Protein AF-A0A355E0V0-F1 (afdb_monomer_lite)

Secondary structure (DSSP, 8-state):
---PPPPPPPPPPEEEE-TTSSEEEEEETTTTEEEEEESS--TT---EEEESSEEEEEEEE-TT--EEEEEEEETTS-EEEEETTSPBPPEEEE-TTSSEEEEEETTTTEEEEEE-SSS-SS--EEEESSEEEEEEEE-TTS-EEEEEEETTSEEEEE-TTS-EEEEEE--------SS------------SS--------------

Radius of gyration: 21.82 Å; chains: 1; bounding box: 48×51×78 Å

Structure (mmCIF, N/CA/C/O backbone):
data_AF-A0A355E0V0-F1
#
_entry.id   AF-A0A355E0V0-F1
#
loop_
_atom_site.group_PDB
_atom_site.id
_atom_site.type_symbol
_atom_site.label_atom_id
_atom_site.label_alt_id
_atom_site.label_comp_id
_atom_site.label_asym_id
_atom_site.label_entity_id
_atom_site.label_seq_id
_atom_site.pdbx_PDB_ins_code
_atom_site.Cartn_x
_atom_site.Cartn_y
_atom_site.Cartn_z
_atom_site.occupancy
_atom_site.B_iso_or_equiv
_atom_site.auth_seq_id
_atom_site.auth_comp_id
_atom_site.auth_asym_id
_atom_site.auth_atom_id
_atom_site.pdbx_PDB_model_num
ATOM 1 N N . MET A 1 1 ? -3.495 2.715 -57.058 1.00 50.81 1 MET A N 1
ATOM 2 C CA . MET A 1 1 ? -2.434 3.132 -56.120 1.00 50.81 1 MET A CA 1
ATOM 3 C C . MET A 1 1 ? -2.872 2.654 -54.746 1.00 50.81 1 MET A C 1
ATOM 5 O O . MET A 1 1 ? -3.933 3.072 -54.306 1.00 50.81 1 MET A O 1
ATOM 9 N N . ILE A 1 2 ? -2.177 1.683 -54.153 1.00 47.38 2 ILE A N 1
ATOM 10 C CA . ILE A 1 2 ? -2.512 1.163 -52.819 1.00 47.38 2 ILE A CA 1
ATOM 11 C C . ILE A 1 2 ? -1.728 2.013 -51.821 1.00 47.38 2 ILE A C 1
ATOM 13 O O . ILE A 1 2 ? -0.502 2.054 -51.892 1.00 47.38 2 ILE A O 1
ATOM 17 N N . VAL A 1 3 ? -2.430 2.732 -50.947 1.00 47.44 3 VAL A N 1
ATOM 18 C CA . VAL A 1 3 ? -1.810 3.473 -49.845 1.00 47.44 3 VAL A CA 1
ATOM 19 C C . VAL A 1 3 ? -1.615 2.479 -48.707 1.00 47.44 3 VAL A C 1
ATOM 21 O O . VAL A 1 3 ? -2.589 1.986 -48.146 1.00 47.44 3 VAL A O 1
ATOM 24 N N . ILE A 1 4 ? -0.363 2.136 -48.409 1.00 43.06 4 ILE A N 1
ATOM 25 C CA . ILE A 1 4 ? -0.023 1.357 -47.217 1.00 43.06 4 ILE A CA 1
ATOM 26 C C . ILE A 1 4 ? -0.069 2.345 -46.042 1.00 43.06 4 ILE A C 1
ATOM 28 O O . ILE A 1 4 ? 0.672 3.332 -46.084 1.00 43.06 4 ILE A O 1
ATOM 32 N N . PRO A 1 5 ? -0.937 2.153 -45.032 1.00 51.03 5 PRO A N 1
ATOM 33 C CA . PRO A 1 5 ? -0.938 3.021 -43.863 1.00 51.03 5 PRO A CA 1
ATOM 34 C C . PRO A 1 5 ? 0.414 2.915 -43.152 1.00 51.03 5 PRO A C 1
ATOM 36 O O . PRO A 1 5 ? 0.981 1.826 -43.035 1.00 51.03 5 PRO A O 1
ATOM 39 N N . ALA A 1 6 ? 0.942 4.054 -42.705 1.00 50.78 6 ALA A N 1
ATOM 40 C CA . ALA A 1 6 ? 2.162 4.079 -41.910 1.00 50.78 6 ALA A CA 1
ATOM 41 C C . ALA A 1 6 ? 1.969 3.213 -40.648 1.00 50.78 6 ALA A C 1
ATOM 43 O O . ALA A 1 6 ? 0.880 3.240 -40.066 1.00 50.78 6 ALA A O 1
ATOM 44 N N . PRO A 1 7 ? 2.985 2.440 -40.223 1.00 45.69 7 PRO A N 1
ATOM 45 C CA . PRO A 1 7 ? 2.911 1.703 -38.969 1.00 45.69 7 PRO A CA 1
ATOM 46 C C . PRO A 1 7 ? 2.600 2.679 -37.829 1.00 45.69 7 PRO A C 1
ATOM 48 O O . PRO A 1 7 ? 3.261 3.709 -37.690 1.00 45.69 7 PRO A O 1
ATOM 51 N N . VAL A 1 8 ? 1.570 2.365 -37.040 1.00 56.84 8 VAL A N 1
ATOM 52 C CA . VAL A 1 8 ? 1.231 3.121 -35.830 1.00 56.84 8 VAL A CA 1
ATOM 53 C C . VAL A 1 8 ? 2.450 3.057 -34.904 1.00 56.84 8 VAL A C 1
ATOM 55 O O . VAL A 1 8 ? 2.923 1.948 -34.642 1.00 56.84 8 VAL A O 1
ATOM 58 N N . PRO A 1 9 ? 3.006 4.191 -34.441 1.00 52.84 9 PRO A N 1
ATOM 59 C CA . PRO A 1 9 ? 4.113 4.160 -33.499 1.00 52.84 9 PRO A CA 1
ATOM 60 C C . PRO A 1 9 ? 3.659 3.424 -32.239 1.00 52.84 9 PRO A C 1
ATOM 62 O O . PRO A 1 9 ? 2.720 3.840 -31.564 1.00 52.84 9 PRO A O 1
ATOM 65 N N . THR A 1 10 ? 4.307 2.301 -31.944 1.00 57.31 10 THR A N 1
ATOM 66 C CA . THR A 1 10 ? 4.112 1.572 -30.692 1.00 57.31 10 THR A CA 1
ATOM 67 C C . THR A 1 10 ? 4.433 2.520 -29.531 1.00 57.31 10 THR A C 1
ATOM 69 O O . THR A 1 10 ? 5.455 3.213 -29.622 1.00 57.31 10 THR A O 1
ATOM 72 N N . PRO A 1 11 ? 3.627 2.573 -28.451 1.00 61.44 11 PRO A N 1
ATOM 73 C CA . PRO A 1 11 ? 3.970 3.361 -27.271 1.00 61.44 11 PRO A CA 1
ATOM 74 C C . PRO A 1 11 ? 5.394 3.012 -26.825 1.00 61.44 11 PRO A C 1
ATOM 76 O O . PRO A 1 11 ? 5.709 1.840 -26.599 1.00 61.44 11 PRO A O 1
ATOM 79 N N . GLN A 1 12 ? 6.288 4.006 -26.789 1.00 73.06 12 GLN A N 1
ATOM 80 C CA . GLN A 1 12 ? 7.669 3.783 -26.370 1.00 73.06 12 GLN A CA 1
ATOM 81 C C . GLN A 1 12 ? 7.674 3.384 -24.897 1.00 73.06 12 GLN A C 1
ATOM 83 O O . GLN A 1 12 ? 7.092 4.070 -24.059 1.00 73.06 12 GLN A O 1
ATOM 88 N N . ALA A 1 13 ? 8.343 2.277 -24.584 1.00 85.56 13 ALA A N 1
ATOM 89 C CA . ALA A 1 13 ? 8.498 1.858 -23.204 1.00 85.56 13 ALA A CA 1
ATOM 90 C C . ALA A 1 13 ? 9.343 2.884 -22.430 1.00 85.56 13 ALA A C 1
ATOM 92 O O . ALA A 1 13 ? 10.432 3.259 -22.875 1.00 85.56 13 ALA A O 1
ATOM 93 N N . LYS A 1 14 ? 8.862 3.308 -21.259 1.00 94.00 14 LYS A N 1
ATOM 94 C CA . LYS A 1 14 ? 9.622 4.137 -20.319 1.00 94.00 14 LYS A CA 1
ATOM 95 C C . LYS A 1 14 ? 10.411 3.219 -19.386 1.00 94.00 14 LYS A C 1
ATOM 97 O O . LYS A 1 14 ? 9.906 2.193 -18.932 1.00 94.00 14 LYS A O 1
ATOM 102 N N . VAL A 1 15 ? 11.656 3.584 -19.091 1.00 95.50 15 VAL A N 1
ATOM 103 C CA . VAL A 1 15 ? 12.522 2.826 -18.178 1.00 95.50 15 VAL A CA 1
ATOM 104 C C . VAL A 1 15 ? 12.985 3.737 -17.056 1.00 95.50 15 VAL A C 1
ATOM 106 O O . VAL A 1 15 ? 13.608 4.765 -17.308 1.00 95.50 15 VAL A O 1
ATOM 109 N N . PHE A 1 16 ? 12.739 3.312 -15.822 1.00 96.62 16 PHE A N 1
ATOM 110 C CA . PHE A 1 16 ? 13.175 3.991 -14.609 1.00 96.62 16 PHE A CA 1
ATOM 111 C C . PHE A 1 16 ? 14.203 3.114 -13.899 1.00 96.62 16 PHE A C 1
ATOM 113 O O . PHE A 1 16 ? 13.997 1.910 -13.743 1.00 96.62 16 PHE A O 1
ATOM 120 N N . LEU A 1 17 ? 15.333 3.690 -13.495 1.00 96.31 17 LEU A N 1
ATOM 121 C CA . LEU A 1 17 ? 16.429 2.963 -12.851 1.00 96.31 17 LEU A CA 1
ATOM 122 C C . LEU A 1 17 ? 16.519 3.375 -11.386 1.00 96.31 17 LEU A C 1
ATOM 124 O O . LEU A 1 17 ? 16.507 4.572 -11.101 1.00 96.31 17 LEU A O 1
ATOM 128 N N . SER A 1 18 ? 16.648 2.403 -10.476 1.00 96.69 18 SER A N 1
ATOM 129 C CA . SER A 1 18 ? 16.903 2.738 -9.076 1.00 96.69 18 SER A CA 1
ATOM 130 C C . SER A 1 18 ? 18.268 3.426 -8.939 1.00 96.69 18 SER A C 1
ATOM 132 O O . SER A 1 18 ? 19.198 3.076 -9.680 1.00 96.69 18 SER A O 1
ATOM 134 N N . PRO A 1 19 ? 18.431 4.376 -7.999 1.00 93.56 19 PRO A N 1
ATOM 135 C CA . PRO A 1 19 ? 19.694 5.093 -7.816 1.00 93.56 19 PRO A CA 1
ATOM 136 C C . PRO A 1 19 ? 20.883 4.177 -7.503 1.00 93.56 19 PRO A C 1
ATOM 138 O O . PRO A 1 19 ? 21.987 4.402 -7.993 1.00 93.56 19 PRO A O 1
ATOM 141 N N . ASP A 1 20 ? 20.649 3.102 -6.747 1.00 93.81 20 ASP A N 1
ATOM 142 C CA . ASP A 1 20 ? 21.659 2.086 -6.427 1.00 93.81 20 ASP A CA 1
ATOM 143 C C . ASP A 1 20 ? 21.930 1.091 -7.572 1.00 93.81 20 ASP A C 1
ATOM 145 O O . ASP A 1 20 ? 22.771 0.200 -7.446 1.00 93.81 20 ASP A O 1
ATOM 149 N N . GLY A 1 21 ? 21.206 1.207 -8.689 1.00 94.06 21 GLY A N 1
ATOM 150 C CA . GLY A 1 21 ? 21.326 0.341 -9.856 1.00 94.06 21 GLY A CA 1
ATOM 151 C C . GLY A 1 21 ? 20.830 -1.094 -9.659 1.00 94.06 21 GLY A C 1
ATOM 152 O O . GLY A 1 21 ? 20.956 -1.883 -10.596 1.00 94.06 21 GLY A O 1
ATOM 153 N N . SER A 1 22 ? 20.263 -1.447 -8.501 1.00 94.81 22 SER A N 1
ATOM 154 C CA . SER A 1 22 ? 19.821 -2.811 -8.171 1.00 94.81 22 SER A CA 1
ATOM 155 C C . SER A 1 22 ? 18.501 -3.216 -8.842 1.00 94.81 22 SER A C 1
ATOM 157 O O . SER A 1 22 ? 18.239 -4.409 -9.049 1.00 94.81 22 SER A O 1
ATOM 159 N N . ARG A 1 23 ? 17.675 -2.237 -9.226 1.00 96.19 23 ARG A N 1
ATOM 160 C CA . ARG A 1 23 ? 16.349 -2.429 -9.819 1.00 96.19 23 ARG A CA 1
ATOM 161 C C . ARG A 1 23 ? 16.148 -1.562 -11.062 1.00 96.19 23 ARG A C 1
ATOM 163 O O . ARG A 1 23 ? 16.833 -0.562 -11.292 1.00 96.19 23 ARG A O 1
ATOM 170 N N . LYS A 1 24 ? 15.178 -1.958 -11.882 1.00 96.12 24 LYS A N 1
ATOM 171 C CA . LYS A 1 24 ? 14.543 -1.093 -12.884 1.00 96.12 24 LYS A CA 1
ATOM 172 C C . LYS A 1 24 ? 13.042 -1.333 -12.907 1.00 96.12 24 LYS A C 1
ATOM 174 O O . LYS A 1 24 ? 12.613 -2.468 -12.715 1.00 96.12 24 LYS A O 1
ATOM 179 N N . VAL A 1 25 ? 12.281 -0.298 -13.232 1.00 97.31 25 VAL A N 1
ATOM 180 C CA . VAL A 1 25 ? 10.866 -0.415 -13.585 1.00 97.31 25 VAL A CA 1
ATOM 181 C C . VAL A 1 25 ? 10.718 -0.147 -15.078 1.00 97.31 25 VAL A C 1
ATOM 183 O O . VAL A 1 25 ? 11.210 0.862 -15.586 1.00 97.31 25 VAL A O 1
ATOM 186 N N . LEU A 1 26 ? 10.093 -1.086 -15.787 1.00 96.44 26 LEU A N 1
ATOM 187 C CA . LEU A 1 26 ? 9.705 -0.938 -17.188 1.00 96.44 26 LEU A CA 1
ATOM 188 C C . LEU A 1 26 ? 8.215 -0.615 -17.230 1.00 96.44 26 LEU A C 1
ATOM 190 O O . LEU A 1 26 ? 7.421 -1.419 -16.748 1.00 96.44 26 LEU A O 1
ATOM 194 N N . VAL A 1 27 ? 7.860 0.519 -17.825 1.00 95.69 27 VAL A N 1
ATOM 195 C CA . VAL A 1 27 ? 6.472 0.903 -18.099 1.00 95.69 27 VAL A CA 1
ATOM 196 C C . VAL A 1 27 ? 6.239 0.782 -19.597 1.00 95.69 27 VAL A C 1
ATOM 198 O O . VAL A 1 27 ? 6.970 1.387 -20.385 1.00 95.69 27 VAL A O 1
ATOM 201 N N . SER A 1 28 ? 5.283 -0.043 -20.014 1.00 92.62 28 SER A N 1
ATOM 202 C CA . SER A 1 28 ? 5.071 -0.329 -21.437 1.00 92.62 28 SER A CA 1
ATOM 203 C C . SER A 1 28 ? 3.643 -0.762 -21.754 1.00 92.62 28 SER A C 1
ATOM 205 O O . SER A 1 28 ? 2.884 -1.139 -20.867 1.00 92.62 28 SER A O 1
ATOM 207 N N . GLY A 1 29 ? 3.305 -0.756 -23.044 1.00 86.44 29 GLY A N 1
ATOM 208 C CA . GLY A 1 29 ? 1.970 -1.104 -23.522 1.00 86.44 29 GLY A CA 1
ATOM 209 C C . GLY A 1 29 ? 1.041 0.105 -23.596 1.00 86.44 29 GLY A C 1
ATOM 210 O O . GLY A 1 29 ? 1.444 1.233 -23.334 1.00 86.44 29 GLY A O 1
ATOM 211 N N . THR A 1 30 ? -0.198 -0.135 -24.018 1.00 85.06 30 THR A N 1
ATOM 212 C CA . THR A 1 30 ? -1.228 0.907 -24.167 1.00 85.06 30 THR A CA 1
ATOM 213 C C . THR A 1 30 ? -1.852 1.329 -22.842 1.00 85.06 30 THR A C 1
ATOM 215 O O . THR A 1 30 ? -2.380 2.425 -22.760 1.00 85.06 30 THR A O 1
ATOM 218 N N . GLU A 1 31 ? -1.769 0.471 -21.827 1.00 84.44 31 GLU A N 1
ATOM 219 C CA . GLU A 1 31 ? -2.293 0.687 -20.471 1.00 84.44 31 GLU A CA 1
ATOM 220 C C . GLU A 1 31 ? -1.165 1.021 -19.475 1.00 84.44 31 GLU A C 1
ATOM 222 O O . GLU A 1 31 ? -1.322 0.846 -18.272 1.00 84.44 31 GLU A O 1
ATOM 227 N N . ASN A 1 32 ? 0.021 1.406 -19.971 1.00 90.62 32 ASN A N 1
ATOM 228 C CA . ASN A 1 32 ? 1.179 1.776 -19.148 1.00 90.62 32 ASN A CA 1
ATOM 229 C C . ASN A 1 32 ? 1.453 0.800 -17.985 1.00 90.62 32 ASN A C 1
ATOM 231 O O . ASN A 1 32 ? 1.608 1.198 -16.831 1.00 90.62 32 ASN A O 1
ATOM 235 N N . TRP A 1 33 ? 1.530 -0.499 -18.284 1.00 92.69 33 TRP A N 1
ATOM 236 C CA . TRP A 1 33 ? 1.810 -1.520 -17.276 1.00 92.69 33 TRP A CA 1
ATOM 237 C C . TRP A 1 33 ? 3.243 -1.402 -16.774 1.00 92.69 33 TRP A C 1
ATOM 239 O O . TRP A 1 33 ? 4.186 -1.410 -17.574 1.00 92.69 33 TRP A O 1
ATOM 249 N N . ALA A 1 34 ? 3.403 -1.348 -15.454 1.00 94.69 34 ALA A N 1
ATOM 250 C CA . ALA A 1 34 ? 4.687 -1.279 -14.783 1.00 94.69 34 ALA A CA 1
ATOM 251 C C . ALA A 1 34 ? 5.118 -2.646 -14.246 1.00 94.69 34 ALA A C 1
ATOM 253 O O . ALA A 1 34 ? 4.391 -3.310 -13.506 1.00 94.69 34 ALA A O 1
ATOM 254 N N . TYR A 1 35 ? 6.354 -3.032 -14.565 1.00 95.81 35 TYR A N 1
ATOM 255 C CA . TYR A 1 35 ? 6.990 -4.232 -14.032 1.00 95.81 35 TYR A CA 1
ATOM 256 C C . TYR A 1 35 ? 8.356 -3.917 -13.422 1.00 95.81 35 TYR A C 1
ATOM 258 O O . TYR A 1 35 ? 9.201 -3.275 -14.056 1.00 95.81 35 TYR A O 1
ATOM 266 N N . LEU A 1 36 ? 8.593 -4.417 -12.210 1.00 96.69 36 LEU A N 1
ATOM 267 C CA . LEU A 1 36 ? 9.879 -4.398 -11.522 1.00 96.69 36 LEU A CA 1
ATOM 268 C C . LEU A 1 36 ? 10.776 -5.524 -12.025 1.00 96.69 36 LEU A C 1
ATOM 270 O O . LEU A 1 36 ? 10.364 -6.680 -12.067 1.00 96.69 36 LEU A O 1
ATOM 274 N N . TYR A 1 37 ? 12.035 -5.205 -12.301 1.00 95.44 37 TYR A N 1
ATOM 275 C CA . TYR A 1 37 ? 13.073 -6.176 -12.628 1.00 95.44 37 TYR A CA 1
ATOM 276 C C . TYR A 1 37 ? 14.294 -5.983 -11.734 1.00 95.44 37 TYR A C 1
ATOM 278 O O . TYR A 1 37 ? 14.714 -4.857 -11.452 1.00 95.44 37 TYR A O 1
ATOM 286 N N . ASP A 1 38 ? 14.927 -7.097 -11.384 1.00 94.25 38 ASP A N 1
ATOM 287 C CA . ASP A 1 38 ? 16.271 -7.123 -10.823 1.00 94.25 38 ASP A CA 1
ATOM 288 C C . ASP A 1 38 ? 17.316 -6.846 -11.914 1.00 94.25 38 ASP A C 1
ATOM 290 O O . ASP A 1 38 ? 17.234 -7.356 -13.036 1.00 94.25 38 ASP A O 1
ATOM 294 N N . ARG A 1 39 ? 18.303 -6.005 -11.595 1.00 93.00 39 ARG A N 1
ATOM 295 C CA . ARG A 1 39 ? 19.412 -5.667 -12.503 1.00 93.00 39 ARG A CA 1
ATOM 296 C C . ARG A 1 39 ? 20.715 -6.382 -12.173 1.00 93.00 39 ARG A C 1
ATOM 298 O O . ARG A 1 39 ? 21.661 -6.292 -12.952 1.00 93.00 39 ARG A O 1
ATOM 305 N N . SER A 1 40 ? 20.760 -7.101 -11.057 1.00 86.00 40 SER A N 1
ATOM 306 C CA . SER A 1 40 ? 21.902 -7.931 -10.676 1.00 86.00 40 SER A CA 1
ATOM 307 C C . SER A 1 40 ? 21.957 -9.258 -11.444 1.00 86.00 40 SER A C 1
ATOM 309 O O . SER A 1 40 ? 22.867 -10.051 -11.222 1.00 86.00 40 SER A O 1
ATOM 311 N N . PHE A 1 41 ? 21.017 -9.482 -12.378 1.00 74.69 41 PHE A N 1
ATOM 312 C CA . PHE A 1 41 ? 20.830 -10.739 -13.109 1.00 74.69 41 PHE A CA 1
ATOM 313 C C . PHE A 1 41 ? 20.600 -11.925 -12.169 1.00 74.69 41 PHE A C 1
ATOM 315 O O . PHE A 1 41 ? 20.990 -13.048 -12.484 1.00 74.69 41 PHE A O 1
ATOM 322 N N . ASN A 1 42 ? 19.954 -11.692 -11.022 1.00 81.31 42 ASN A N 1
ATOM 323 C CA . ASN A 1 42 ? 19.558 -12.772 -10.135 1.00 81.31 42 ASN A CA 1
ATOM 324 C C . ASN A 1 42 ? 18.504 -13.649 -10.843 1.00 81.31 42 ASN A C 1
ATOM 326 O O . ASN A 1 42 ? 17.371 -13.196 -11.022 1.00 81.31 42 ASN A O 1
ATOM 330 N N . PRO A 1 43 ? 18.824 -14.903 -11.219 1.00 79.06 43 PRO A N 1
ATOM 331 C CA . PRO A 1 43 ? 17.906 -15.749 -11.980 1.00 79.06 43 PRO A CA 1
ATOM 332 C C . PRO A 1 43 ? 16.675 -16.180 -11.169 1.00 79.06 43 PRO A C 1
ATOM 334 O O . PRO A 1 43 ? 15.711 -16.672 -11.746 1.00 79.06 43 PRO A O 1
ATOM 337 N N . ALA A 1 44 ? 16.694 -16.007 -9.843 1.00 85.31 44 ALA A N 1
ATOM 338 C CA . ALA A 1 44 ? 15.554 -16.295 -8.978 1.00 85.31 44 ALA A CA 1
ATOM 339 C C . ALA A 1 44 ? 14.547 -15.135 -8.901 1.00 85.31 44 ALA A C 1
ATOM 341 O O . ALA A 1 44 ? 13.427 -15.337 -8.432 1.00 85.31 44 ALA A O 1
ATOM 342 N N . PHE A 1 45 ? 14.921 -13.927 -9.336 1.00 86.69 45 PHE A N 1
ATOM 343 C CA . PHE A 1 45 ? 14.016 -12.786 -9.304 1.00 86.69 45 PHE A CA 1
ATOM 344 C C . PHE A 1 45 ? 13.090 -12.821 -10.520 1.00 86.69 45 PHE A C 1
ATOM 346 O O . PHE A 1 45 ? 13.510 -12.579 -11.652 1.00 86.69 45 PHE A O 1
ATOM 353 N N . GLN A 1 46 ? 11.813 -13.108 -10.283 1.00 89.69 46 GLN A N 1
ATOM 354 C CA . GLN A 1 46 ? 10.787 -12.982 -11.312 1.00 89.69 46 GLN A CA 1
ATOM 355 C C . GLN A 1 46 ? 10.315 -11.529 -11.398 1.00 89.69 46 GLN A C 1
ATOM 357 O O . GLN A 1 46 ? 10.164 -10.893 -10.351 1.00 89.69 46 GLN A O 1
ATOM 362 N N . PRO A 1 47 ? 10.076 -10.990 -12.609 1.00 92.31 47 PRO A N 1
ATOM 363 C CA . PRO A 1 47 ? 9.511 -9.659 -12.744 1.00 92.31 47 PRO A CA 1
ATOM 364 C C . PRO A 1 47 ? 8.201 -9.546 -11.968 1.00 92.31 47 PRO A C 1
ATOM 366 O O . PRO A 1 47 ? 7.345 -10.424 -12.080 1.00 92.31 47 PRO A O 1
ATOM 369 N N . LYS A 1 48 ? 8.049 -8.474 -11.192 1.00 93.06 48 LYS A N 1
ATOM 370 C CA . LYS A 1 48 ? 6.827 -8.231 -10.420 1.00 93.06 48 LYS A CA 1
ATOM 371 C C . LYS A 1 48 ? 6.003 -7.145 -11.067 1.00 93.06 48 LYS A C 1
ATOM 373 O O . LYS A 1 48 ? 6.545 -6.109 -11.437 1.00 93.06 48 LYS A O 1
ATOM 378 N N . PHE A 1 49 ? 4.711 -7.391 -11.199 1.00 91.62 49 PHE A N 1
ATOM 379 C CA . PHE A 1 49 ? 3.768 -6.361 -11.597 1.00 91.62 49 PHE A CA 1
ATOM 380 C C . PHE A 1 49 ? 3.645 -5.325 -10.474 1.00 91.62 49 PHE A C 1
ATOM 382 O O . PHE A 1 49 ? 3.600 -5.699 -9.305 1.00 91.62 49 PHE A O 1
ATOM 389 N N . LEU A 1 50 ? 3.661 -4.042 -10.833 1.00 87.50 50 LEU A N 1
ATOM 390 C CA . LEU A 1 50 ? 3.544 -2.923 -9.893 1.00 87.50 50 LEU A CA 1
ATOM 391 C C . LEU A 1 50 ? 2.293 -2.064 -10.138 1.00 87.50 50 LEU A C 1
ATOM 393 O O . LEU A 1 50 ? 2.006 -1.169 -9.350 1.00 87.50 50 LEU A O 1
ATOM 397 N N . GLY A 1 51 ? 1.569 -2.285 -11.235 1.00 86.56 51 GLY A N 1
ATOM 398 C CA . GLY A 1 51 ? 0.351 -1.539 -11.545 1.00 86.56 51 GLY A CA 1
ATOM 399 C C . GLY A 1 51 ? 0.172 -1.229 -13.029 1.00 86.56 51 GLY A C 1
ATOM 400 O O . GLY A 1 51 ? 1.056 -1.471 -13.856 1.00 86.56 51 GLY A O 1
ATOM 401 N N . ARG A 1 52 ? -1.003 -0.687 -13.342 1.00 88.25 52 ARG A N 1
ATOM 402 C CA . ARG A 1 52 ? -1.418 -0.164 -14.653 1.00 88.25 52 ARG A CA 1
ATOM 403 C C . ARG A 1 52 ? -1.574 1.352 -14.585 1.00 88.25 52 ARG A C 1
ATOM 405 O O . ARG A 1 52 ? -1.521 1.897 -13.490 1.00 88.25 52 ARG A O 1
ATOM 412 N N . ASP A 1 53 ? -1.759 1.996 -15.732 1.00 85.62 53 ASP A N 1
ATOM 413 C CA . ASP A 1 53 ? -2.005 3.438 -15.850 1.00 85.62 53 ASP A CA 1
ATOM 414 C C . ASP A 1 53 ? -0.889 4.268 -15.190 1.00 85.62 53 ASP A C 1
ATOM 416 O O . ASP A 1 53 ? -1.120 5.305 -14.575 1.00 85.62 53 ASP A O 1
ATOM 420 N N . VAL A 1 54 ? 0.354 3.774 -15.284 1.00 88.38 54 VAL A N 1
ATOM 421 C CA . VAL A 1 54 ? 1.510 4.379 -14.618 1.00 88.38 54 VAL A CA 1
ATOM 422 C C . VAL A 1 54 ? 2.041 5.565 -15.412 1.00 88.38 54 VAL A C 1
ATOM 424 O O . VAL A 1 54 ? 2.614 5.422 -16.498 1.00 88.38 54 VAL A O 1
ATOM 427 N N . GLU A 1 55 ? 1.954 6.749 -14.816 1.00 87.31 55 GLU A N 1
ATOM 428 C CA . GLU A 1 55 ? 2.521 7.967 -15.375 1.00 87.31 55 GLU A CA 1
ATOM 429 C C . GLU A 1 55 ? 4.030 8.054 -15.103 1.00 87.31 55 GLU A C 1
ATOM 431 O O . GLU A 1 55 ? 4.827 8.288 -16.030 1.00 87.31 55 GLU A O 1
ATOM 436 N N . SER A 1 56 ? 4.432 7.839 -13.842 1.00 89.94 56 SER A N 1
ATOM 437 C CA . SER A 1 56 ? 5.821 7.977 -13.395 1.00 89.94 56 SER A CA 1
ATOM 438 C C . SER A 1 56 ? 6.199 7.055 -12.228 1.00 89.94 56 SER A C 1
ATOM 440 O O . SER A 1 56 ? 5.354 6.466 -11.558 1.00 89.94 56 SER A O 1
ATOM 442 N N . VAL A 1 57 ? 7.508 6.910 -12.007 1.00 95.69 57 VAL A N 1
ATOM 443 C CA . VAL A 1 57 ? 8.087 6.086 -10.939 1.00 95.69 57 VAL A CA 1
ATOM 444 C C . VAL A 1 57 ? 9.084 6.930 -10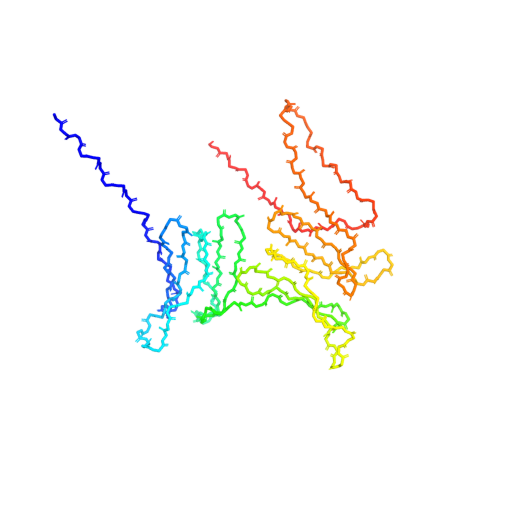.158 1.00 95.69 57 VAL A C 1
ATOM 446 O O . VAL A 1 57 ? 9.984 7.530 -10.753 1.00 95.69 57 VAL A O 1
ATOM 449 N N . GLN A 1 58 ? 8.961 6.935 -8.835 1.00 95.44 58 GLN A N 1
ATOM 450 C CA . GLN A 1 58 ? 9.945 7.513 -7.925 1.00 95.44 58 GLN A CA 1
ATOM 451 C C . GLN A 1 58 ? 10.552 6.410 -7.059 1.00 95.44 58 GLN A C 1
ATOM 453 O O . GLN A 1 58 ? 9.865 5.494 -6.616 1.00 95.44 58 GLN A O 1
ATOM 458 N N . PHE A 1 59 ? 11.859 6.484 -6.833 1.00 95.81 59 PHE A N 1
ATOM 459 C CA . PHE A 1 59 ? 12.564 5.557 -5.956 1.00 95.81 59 PHE A CA 1
ATOM 460 C C . PHE A 1 59 ? 12.915 6.261 -4.657 1.00 95.81 59 PHE A C 1
ATOM 462 O O . PHE A 1 59 ? 13.464 7.363 -4.675 1.00 95.81 59 PHE A O 1
ATOM 469 N N . GLU A 1 60 ? 12.656 5.589 -3.547 1.00 93.19 60 GLU A N 1
ATOM 470 C CA . GLU A 1 60 ? 13.065 6.040 -2.227 1.00 93.19 60 GLU A CA 1
ATOM 471 C C . GLU A 1 60 ? 14.374 5.366 -1.836 1.00 93.19 60 GLU A C 1
ATOM 473 O O . GLU A 1 60 ? 14.579 4.172 -2.076 1.00 93.19 60 GLU A O 1
ATOM 478 N N . THR A 1 61 ? 15.271 6.131 -1.223 1.00 93.00 61 THR A N 1
ATOM 479 C CA . THR A 1 61 ? 16.565 5.625 -0.773 1.00 93.00 61 THR A CA 1
ATOM 480 C C . THR A 1 61 ? 16.872 6.053 0.647 1.00 93.00 61 THR A C 1
ATOM 482 O O . THR A 1 61 ? 16.517 7.155 1.066 1.00 93.00 61 THR A O 1
ATOM 485 N N . ASP A 1 62 ? 17.629 5.226 1.361 1.00 92.56 62 ASP A N 1
ATOM 486 C CA . ASP A 1 62 ? 18.215 5.620 2.639 1.00 92.56 62 ASP A CA 1
ATOM 487 C C . ASP A 1 62 ? 19.348 6.664 2.461 1.00 92.56 62 ASP A C 1
ATOM 489 O O . ASP A 1 62 ? 19.778 6.938 1.335 1.00 92.56 62 ASP A O 1
ATOM 493 N N . PRO A 1 63 ? 19.895 7.247 3.549 1.00 94.25 63 PRO A N 1
ATOM 494 C CA . PRO A 1 63 ? 20.995 8.214 3.455 1.00 94.25 63 PRO A CA 1
ATOM 495 C C . PRO A 1 63 ? 22.290 7.671 2.828 1.00 94.25 63 PRO A C 1
ATOM 497 O O . PRO A 1 63 ? 23.171 8.455 2.481 1.00 94.25 63 PRO A O 1
ATOM 500 N N . ALA A 1 64 ? 22.433 6.348 2.700 1.00 93.81 64 ALA A N 1
ATOM 501 C CA . ALA A 1 64 ? 23.551 5.708 2.014 1.00 93.81 64 ALA A CA 1
ATOM 502 C C . ALA A 1 64 ? 23.267 5.473 0.515 1.00 93.81 64 ALA A C 1
ATOM 504 O O . ALA A 1 64 ? 24.110 4.906 -0.179 1.00 93.81 64 ALA A O 1
ATOM 505 N N . GLY A 1 65 ? 22.102 5.901 0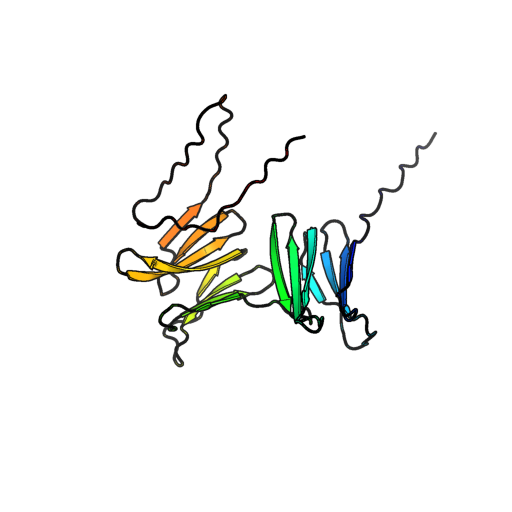.014 1.00 91.44 65 GLY A N 1
ATOM 506 C CA . GLY A 1 65 ? 21.678 5.765 -1.378 1.00 91.44 65 GLY A CA 1
ATOM 507 C C . GLY A 1 65 ? 21.134 4.382 -1.735 1.00 91.44 65 GLY A C 1
ATOM 508 O O . GLY A 1 65 ? 20.960 4.098 -2.917 1.00 91.44 65 GLY A O 1
ATOM 509 N N . ARG A 1 66 ? 20.878 3.508 -0.751 1.00 93.50 66 ARG A N 1
ATOM 510 C CA . ARG A 1 66 ? 20.336 2.160 -0.991 1.00 93.50 66 ARG A CA 1
ATOM 511 C C . ARG A 1 66 ? 18.832 2.241 -1.194 1.00 93.50 66 ARG A C 1
ATOM 513 O O . ARG A 1 66 ? 18.166 2.933 -0.427 1.00 93.50 66 ARG A O 1
ATOM 520 N N . LEU A 1 67 ? 18.303 1.510 -2.174 1.00 94.50 67 LEU A N 1
ATOM 521 C CA . LEU A 1 67 ? 16.867 1.459 -2.439 1.00 94.50 67 LEU A CA 1
ATOM 522 C C . LEU A 1 67 ? 16.105 0.909 -1.225 1.00 94.50 67 LEU A C 1
ATOM 524 O O . LEU A 1 67 ? 16.394 -0.193 -0.744 1.00 94.50 67 LEU A O 1
ATOM 528 N N . THR A 1 68 ? 15.113 1.667 -0.766 1.00 92.56 68 THR A N 1
ATOM 529 C CA . THR A 1 68 ? 14.215 1.284 0.332 1.00 92.56 68 THR A CA 1
ATOM 530 C C . THR A 1 68 ? 12.785 1.079 -0.138 1.00 92.56 68 THR A C 1
ATOM 532 O O . THR A 1 68 ? 12.156 0.129 0.319 1.00 92.56 68 THR A O 1
ATOM 535 N N . GLY A 1 69 ? 12.316 1.888 -1.090 1.00 92.00 69 GLY A N 1
ATOM 536 C CA . GLY A 1 69 ? 10.930 1.869 -1.547 1.00 92.00 69 GLY A CA 1
ATOM 537 C C . GLY A 1 69 ? 10.771 2.316 -2.996 1.00 92.00 69 GLY A C 1
ATOM 538 O O . GLY A 1 69 ? 11.686 2.875 -3.612 1.00 92.00 69 GLY A O 1
ATOM 539 N N . ILE A 1 70 ? 9.605 2.026 -3.557 1.00 94.44 70 ILE A N 1
ATOM 540 C CA . ILE A 1 70 ? 9.212 2.355 -4.924 1.00 94.44 70 ILE A CA 1
ATOM 541 C C . ILE A 1 70 ? 7.825 2.984 -4.853 1.00 94.44 70 ILE A C 1
ATOM 543 O O . ILE A 1 70 ? 6.880 2.361 -4.376 1.00 94.44 70 ILE A O 1
ATOM 547 N N . VAL A 1 71 ? 7.701 4.204 -5.362 1.00 91.00 71 VAL A N 1
ATOM 548 C CA . VAL A 1 71 ? 6.426 4.904 -5.504 1.00 91.00 71 VAL A CA 1
ATOM 549 C C . VAL A 1 71 ? 6.040 4.895 -6.976 1.00 91.00 71 VAL A C 1
ATOM 551 O O . VAL A 1 71 ? 6.784 5.382 -7.831 1.00 91.00 71 VAL A O 1
ATOM 554 N N . ILE A 1 72 ? 4.878 4.330 -7.276 1.00 89.06 72 ILE A N 1
ATOM 555 C CA . ILE A 1 72 ? 4.260 4.364 -8.601 1.00 89.06 72 ILE A CA 1
ATOM 556 C C . ILE A 1 72 ? 3.204 5.456 -8.583 1.00 89.06 72 ILE A C 1
ATOM 558 O O . ILE A 1 72 ? 2.320 5.403 -7.738 1.00 89.06 72 ILE A O 1
ATOM 562 N N . ILE A 1 73 ? 3.299 6.426 -9.489 1.00 83.06 73 ILE A N 1
ATOM 563 C CA . ILE A 1 73 ? 2.319 7.506 -9.643 1.00 83.06 73 ILE A CA 1
ATOM 564 C C . ILE A 1 73 ? 1.500 7.215 -10.898 1.00 83.06 73 ILE A C 1
ATOM 566 O O . ILE A 1 73 ? 2.070 6.970 -11.968 1.00 83.06 73 ILE A O 1
ATOM 570 N N . LEU A 1 74 ? 0.184 7.207 -10.737 1.00 83.00 74 LEU A N 1
ATOM 571 C CA . LEU A 1 74 ? -0.804 6.869 -11.753 1.00 83.00 74 LEU A CA 1
ATOM 572 C C . LEU A 1 74 ? -1.273 8.123 -12.509 1.00 83.00 74 LEU A C 1
ATOM 574 O O . LEU A 1 74 ? -1.073 9.242 -12.040 1.00 83.00 74 LEU A O 1
ATOM 578 N N . GLU A 1 75 ? -1.882 7.939 -13.680 1.00 79.94 75 GLU A N 1
ATOM 579 C CA . GLU A 1 75 ? -2.363 9.031 -14.550 1.00 79.94 75 GLU A CA 1
ATOM 580 C C . GLU A 1 75 ? -3.437 9.930 -13.909 1.00 79.94 75 GLU A C 1
ATOM 582 O O . GLU A 1 75 ? -3.594 11.086 -14.300 1.00 79.94 75 GLU A O 1
ATOM 587 N N . ASP A 1 76 ? -4.170 9.425 -12.920 1.00 69.44 76 ASP A N 1
ATOM 588 C CA . ASP A 1 76 ? -5.164 10.166 -12.133 1.00 69.44 76 ASP A CA 1
ATOM 589 C C . ASP A 1 76 ? -4.541 10.955 -10.958 1.00 69.44 76 ASP A C 1
ATOM 591 O O . ASP A 1 76 ? -5.235 11.671 -10.233 1.00 69.44 76 ASP A O 1
ATOM 595 N N . GLY A 1 77 ? -3.223 10.841 -10.764 1.00 67.38 77 GLY A N 1
ATOM 596 C CA . GLY A 1 77 ? -2.483 11.433 -9.654 1.00 67.38 77 GLY A CA 1
ATOM 597 C C . GLY A 1 77 ? -2.474 10.593 -8.372 1.00 67.38 77 GLY A C 1
ATOM 598 O O . GLY A 1 77 ? -1.820 10.991 -7.400 1.00 67.38 77 GLY A O 1
ATOM 599 N N . ALA A 1 78 ? -3.145 9.436 -8.337 1.00 68.81 78 ALA A N 1
ATOM 600 C CA . ALA A 1 78 ? -2.998 8.485 -7.246 1.00 68.81 78 ALA A CA 1
ATOM 601 C C . ALA A 1 78 ? -1.590 7.869 -7.246 1.00 68.81 78 ALA A C 1
ATOM 603 O O . ALA A 1 78 ? -0.814 7.977 -8.197 1.00 68.81 78 ALA A O 1
ATOM 604 N N . TYR A 1 79 ? -1.235 7.215 -6.141 1.00 79.31 79 TYR A N 1
ATOM 605 C CA . TYR A 1 79 ? 0.045 6.529 -6.027 1.00 79.31 79 TYR A CA 1
ATOM 606 C C . TYR A 1 79 ? -0.055 5.218 -5.251 1.00 79.31 79 TYR A C 1
ATOM 608 O O . TYR A 1 79 ? -0.853 5.099 -4.319 1.00 79.31 79 TYR A O 1
ATOM 616 N N . ASN A 1 80 ? 0.808 4.269 -5.608 1.00 78.00 80 ASN A N 1
ATOM 617 C CA . ASN A 1 80 ? 1.017 3.002 -4.915 1.00 78.00 80 ASN A CA 1
ATOM 618 C C . ASN A 1 80 ? 2.436 2.955 -4.341 1.00 78.00 80 ASN A C 1
ATOM 620 O O . ASN A 1 80 ? 3.390 3.380 -4.996 1.00 78.00 80 ASN A O 1
ATOM 624 N N . LEU A 1 81 ? 2.570 2.427 -3.125 1.00 85.06 81 LEU A N 1
ATOM 625 C CA . LEU A 1 81 ? 3.850 2.250 -2.443 1.00 85.06 81 LEU A CA 1
ATOM 626 C C . LEU A 1 81 ? 4.234 0.776 -2.449 1.00 85.06 81 LEU A C 1
ATOM 628 O O . LEU A 1 81 ? 3.400 -0.093 -2.191 1.00 85.06 81 LEU A O 1
ATOM 632 N N . PHE A 1 82 ? 5.504 0.505 -2.709 1.00 88.31 82 PHE A N 1
ATOM 633 C CA . PHE A 1 82 ? 6.078 -0.828 -2.659 1.00 88.31 82 PHE A CA 1
ATOM 634 C C . PHE A 1 82 ? 7.414 -0.792 -1.937 1.00 88.31 82 PHE A C 1
ATOM 636 O O . PHE A 1 82 ? 8.157 0.187 -2.029 1.00 88.31 82 PHE A O 1
ATOM 643 N N . ASP A 1 83 ? 7.763 -1.899 -1.297 1.00 90.81 83 ASP A N 1
ATOM 644 C CA . ASP A 1 83 ? 9.111 -2.090 -0.794 1.00 90.81 83 ASP A CA 1
ATOM 645 C C . ASP A 1 83 ? 10.107 -2.222 -1.965 1.00 90.81 83 ASP A C 1
ATOM 647 O O . ASP A 1 83 ? 9.751 -2.369 -3.142 1.00 90.81 83 ASP A O 1
ATOM 651 N N . ARG A 1 84 ? 11.406 -2.215 -1.651 1.00 93.44 84 ARG A N 1
ATOM 652 C CA . ARG A 1 84 ? 12.490 -2.401 -2.639 1.00 93.44 84 ARG A CA 1
ATOM 653 C C . ARG A 1 84 ? 12.390 -3.685 -3.485 1.00 93.44 84 ARG A C 1
ATOM 655 O O . ARG A 1 84 ? 13.081 -3.822 -4.500 1.00 93.44 84 ARG A O 1
ATOM 662 N N . ASP A 1 85 ? 11.619 -4.664 -3.021 1.00 92.56 85 ASP A N 1
ATOM 663 C CA . ASP A 1 85 ? 11.438 -5.963 -3.650 1.00 92.56 85 ASP A CA 1
ATOM 664 C C . ASP A 1 85 ? 10.117 -6.032 -4.431 1.00 92.56 85 ASP A C 1
ATOM 666 O O . ASP A 1 85 ? 9.820 -7.081 -5.003 1.00 92.56 85 ASP A O 1
ATOM 670 N N . GLY A 1 86 ? 9.366 -4.928 -4.523 1.00 89.94 86 GLY A N 1
ATOM 671 C CA . GLY A 1 86 ? 8.123 -4.802 -5.281 1.00 89.94 86 GLY A CA 1
ATOM 672 C C . GLY A 1 86 ? 6.920 -5.436 -4.595 1.00 89.94 86 GLY A C 1
ATOM 673 O O . GLY A 1 86 ? 5.981 -5.824 -5.283 1.00 89.94 86 GLY A O 1
ATOM 674 N N . ASN A 1 87 ? 6.962 -5.627 -3.276 1.00 87.50 87 ASN A N 1
ATOM 675 C CA . ASN A 1 87 ? 5.774 -6.009 -2.518 1.00 87.50 87 ASN A CA 1
ATOM 676 C C . ASN A 1 87 ? 5.022 -4.738 -2.102 1.00 87.50 87 ASN A C 1
ATOM 678 O O . ASN A 1 87 ? 5.684 -3.797 -1.667 1.00 87.50 87 ASN A O 1
ATOM 682 N N . PRO A 1 88 ? 3.683 -4.692 -2.207 1.00 83.12 88 PRO A N 1
ATOM 683 C CA . PRO A 1 88 ? 2.913 -3.529 -1.778 1.00 83.12 88 PRO A CA 1
ATOM 684 C C . PRO A 1 88 ? 3.201 -3.195 -0.313 1.00 83.12 88 PRO A C 1
ATOM 686 O O . PRO A 1 88 ? 3.150 -4.080 0.546 1.00 83.12 88 PRO A O 1
ATOM 689 N N . GLU A 1 89 ? 3.485 -1.930 -0.021 1.00 81.62 89 GLU A N 1
ATOM 690 C CA . GLU A 1 89 ? 3.530 -1.454 1.356 1.00 81.62 89 GLU A CA 1
ATOM 691 C C . GLU A 1 89 ? 2.113 -1.143 1.829 1.00 81.62 89 GLU A C 1
ATOM 693 O O . GLU A 1 89 ? 1.410 -0.310 1.256 1.00 81.62 89 GLU A O 1
ATOM 698 N N . SER A 1 90 ? 1.696 -1.805 2.908 1.00 76.06 90 SER A N 1
ATOM 699 C CA . SER A 1 90 ? 0.450 -1.463 3.582 1.00 76.06 90 SER A CA 1
ATOM 700 C C . SER A 1 90 ? 0.555 -0.072 4.212 1.00 76.06 90 SER A C 1
ATOM 702 O O . SER A 1 90 ? 1.441 0.175 5.036 1.00 76.06 90 SER A O 1
ATOM 704 N N . GLN A 1 91 ? -0.396 0.819 3.923 1.00 80.56 91 GLN A N 1
ATOM 705 C CA . GLN A 1 91 ? -0.541 2.050 4.704 1.00 80.56 91 GLN A CA 1
ATOM 706 C C . GLN A 1 91 ? -1.299 1.725 5.987 1.00 80.56 91 GLN A C 1
ATOM 708 O O . GLN A 1 91 ? -2.495 1.451 5.938 1.00 80.56 91 GLN A O 1
ATOM 713 N N . ILE A 1 92 ? -0.611 1.749 7.132 1.00 87.56 92 ILE A N 1
ATOM 714 C CA . ILE A 1 92 ? -1.207 1.439 8.437 1.00 87.56 92 ILE A CA 1
ATOM 715 C C . ILE A 1 92 ? -1.317 2.702 9.289 1.00 87.56 92 ILE A C 1
ATOM 717 O O . ILE A 1 92 ? -0.311 3.331 9.619 1.00 87.56 92 ILE A O 1
ATOM 721 N N . VAL A 1 93 ? -2.531 3.021 9.736 1.00 86.44 93 VAL A N 1
ATOM 722 C CA . VAL A 1 93 ? -2.804 4.124 10.669 1.00 86.44 93 VAL A CA 1
ATOM 723 C C . VAL A 1 93 ? -3.423 3.558 11.938 1.00 86.44 93 VAL A C 1
ATOM 725 O O . VAL A 1 93 ? -4.437 2.874 11.880 1.00 86.44 93 VAL A O 1
ATOM 728 N N . TYR A 1 94 ? -2.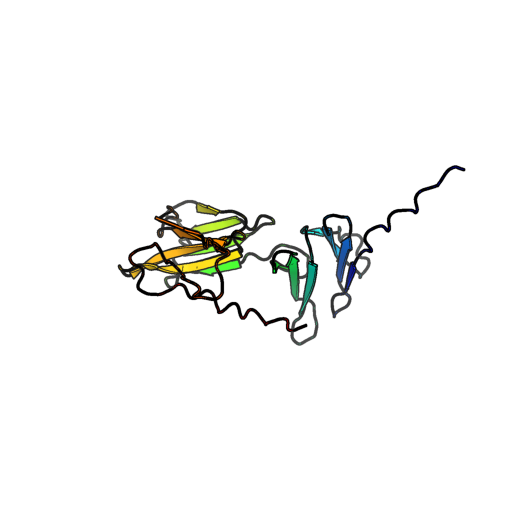839 3.838 13.102 1.00 88.44 94 TYR A N 1
ATOM 729 C CA . TYR A 1 94 ? -3.399 3.414 14.390 1.00 88.44 94 TYR A CA 1
ATOM 730 C C . TYR A 1 94 ? -4.326 4.479 14.965 1.00 88.44 94 TYR A C 1
ATOM 732 O O . TYR A 1 94 ? -4.056 5.677 14.848 1.00 88.44 94 TYR A O 1
ATOM 740 N N . SER A 1 95 ? -5.386 4.050 15.651 1.00 87.88 95 SER A N 1
ATOM 741 C CA . SER A 1 95 ? -6.173 4.970 16.466 1.00 87.88 95 SER A CA 1
ATOM 742 C C . SER A 1 95 ? -5.298 5.535 17.593 1.00 87.88 95 SER A C 1
ATOM 744 O O . SER A 1 95 ? -4.374 4.860 18.060 1.00 87.88 95 SER A O 1
ATOM 746 N N . PRO A 1 96 ? -5.573 6.754 18.086 1.00 79.12 96 PRO A N 1
ATOM 747 C CA . PRO A 1 96 ? -4.799 7.344 19.180 1.00 79.12 96 PRO A CA 1
ATOM 748 C C . PRO A 1 96 ? -4.747 6.496 20.459 1.00 79.12 96 PRO A C 1
ATOM 750 O O . PRO A 1 96 ? -3.741 6.510 21.163 1.00 79.12 96 PRO A O 1
ATOM 753 N N . ASP A 1 97 ? -5.801 5.730 20.754 1.00 84.38 97 ASP A N 1
ATOM 754 C CA . ASP A 1 97 ? -5.839 4.787 21.884 1.00 84.38 97 ASP A CA 1
ATOM 755 C C . ASP A 1 97 ? -5.204 3.417 21.571 1.00 84.38 97 ASP A C 1
ATOM 757 O O . ASP A 1 97 ? -5.152 2.545 22.437 1.00 84.38 97 ASP A O 1
ATOM 761 N N . ARG A 1 98 ? -4.720 3.228 20.338 1.00 88.94 98 ARG A N 1
ATOM 762 C CA . ARG A 1 98 ? -4.131 2.000 19.791 1.00 88.94 98 ARG A CA 1
ATOM 763 C C . ARG A 1 98 ? -5.025 0.769 19.848 1.00 88.94 98 ARG A C 1
ATOM 765 O O . ARG A 1 98 ? -4.511 -0.332 19.673 1.00 88.94 98 ARG A O 1
ATOM 772 N N . THR A 1 99 ? -6.330 0.928 20.058 1.00 93.88 99 THR A N 1
ATOM 773 C CA . THR A 1 99 ? -7.283 -0.193 20.061 1.00 93.88 99 THR A CA 1
ATOM 774 C C . THR A 1 99 ? -7.738 -0.578 18.656 1.00 93.88 99 THR A C 1
ATOM 776 O O . THR A 1 99 ? -8.358 -1.624 18.469 1.00 93.88 99 THR A O 1
ATOM 779 N N . ARG A 1 100 ? -7.441 0.251 17.651 1.00 94.81 100 ARG A N 1
ATOM 780 C CA . ARG A 1 100 ? -7.800 0.024 16.253 1.00 94.81 100 ARG A CA 1
ATOM 781 C C . ARG A 1 100 ? -6.635 0.346 15.327 1.00 94.81 100 ARG A C 1
ATOM 783 O O . ARG A 1 100 ? -5.763 1.154 15.661 1.00 94.81 100 ARG A O 1
ATOM 790 N N . LYS A 1 101 ? -6.654 -0.253 14.138 1.00 96.25 101 LYS A N 1
ATOM 791 C CA . LYS A 1 101 ? -5.843 0.193 13.002 1.00 96.25 101 LYS A CA 1
ATOM 792 C C . LYS A 1 101 ? -6.662 0.204 11.716 1.00 96.25 101 LYS A C 1
ATOM 794 O O . LYS A 1 101 ? -7.545 -0.635 11.548 1.00 96.25 101 LYS A O 1
ATOM 799 N N . LEU A 1 102 ? -6.344 1.142 10.839 1.00 95.00 102 LEU A N 1
ATOM 800 C CA . LEU A 1 102 ? -6.751 1.162 9.443 1.00 95.00 102 LEU A CA 1
ATOM 801 C C . LEU A 1 102 ? -5.582 0.667 8.612 1.00 95.00 102 LEU A C 1
ATOM 803 O O . LEU A 1 102 ? -4.436 0.994 8.920 1.00 95.00 102 LEU A O 1
ATOM 807 N N . GLU A 1 103 ? -5.874 -0.121 7.593 1.00 94.56 103 GLU A N 1
ATOM 808 C CA . GLU A 1 103 ? -4.884 -0.629 6.656 1.00 94.56 103 GLU A CA 1
ATOM 809 C C . GLU A 1 103 ? -5.410 -0.463 5.238 1.00 94.56 103 GLU A C 1
ATOM 811 O O . GLU A 1 103 ? -6.516 -0.916 4.963 1.00 94.56 103 GLU A O 1
ATOM 816 N N . ILE A 1 104 ? -4.632 0.168 4.360 1.00 90.06 104 ILE A N 1
ATOM 817 C CA . ILE A 1 104 ? -4.823 0.073 2.909 1.00 90.06 104 ILE A CA 1
ATOM 818 C C . ILE A 1 104 ? -3.803 -0.929 2.395 1.00 90.06 104 ILE A C 1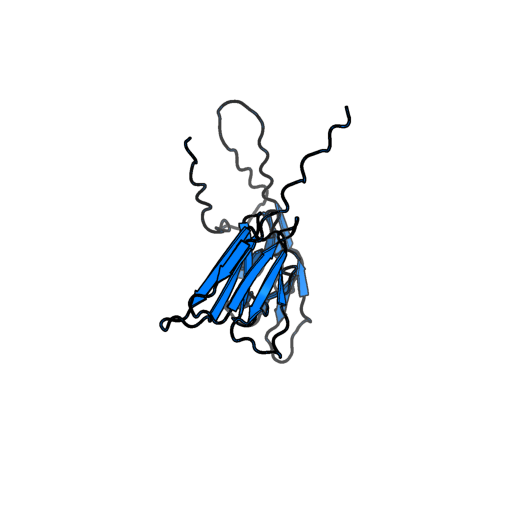
ATOM 820 O O . ILE A 1 104 ? -2.616 -0.792 2.699 1.00 90.06 104 ILE A O 1
ATOM 824 N N . SER A 1 105 ? -4.249 -1.919 1.629 1.00 85.31 105 SER A N 1
ATOM 825 C CA . SER A 1 105 ? -3.373 -2.962 1.094 1.00 85.31 105 SER A CA 1
ATOM 826 C C . SER A 1 105 ? -3.859 -3.485 -0.257 1.00 85.31 105 SER A C 1
ATOM 828 O O . SER A 1 105 ? -5.023 -3.322 -0.617 1.00 85.31 105 SER A O 1
ATOM 830 N N . GLY A 1 106 ? -2.961 -4.151 -0.986 1.00 77.19 106 GLY A N 1
ATOM 831 C CA . GLY A 1 106 ? -3.272 -4.767 -2.276 1.00 77.19 106 GLY A CA 1
ATOM 832 C C . GLY A 1 106 ? -3.307 -3.782 -3.447 1.00 77.19 106 GLY A C 1
ATOM 833 O O . GLY A 1 106 ? -3.163 -2.574 -3.275 1.00 77.19 106 GLY A O 1
ATOM 834 N N . GLU A 1 107 ? -3.469 -4.330 -4.652 1.00 73.44 107 GLU A N 1
ATOM 835 C CA . GLU A 1 107 ? -3.469 -3.564 -5.908 1.00 73.44 107 GLU A CA 1
ATO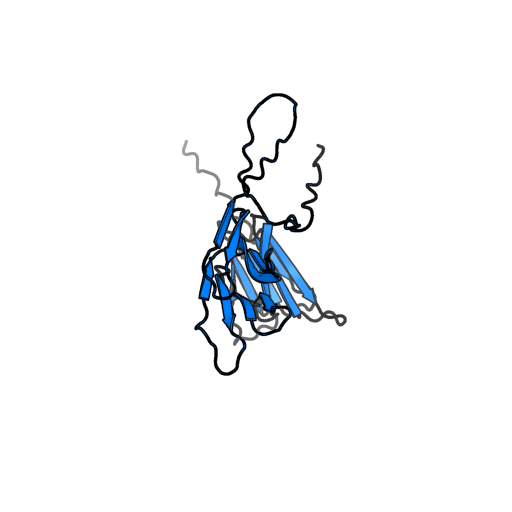M 836 C C . GLU A 1 107 ? -4.701 -2.663 -6.034 1.00 73.44 107 GLU A C 1
ATOM 838 O O . GLU A 1 107 ? -4.574 -1.509 -6.432 1.00 73.44 107 GLU A O 1
ATOM 843 N N . ASP A 1 108 ? -5.866 -3.156 -5.607 1.00 83.38 108 ASP A N 1
ATOM 844 C CA . ASP A 1 108 ? -7.122 -2.397 -5.600 1.00 83.38 108 ASP A CA 1
ATOM 845 C C . ASP A 1 108 ? -7.215 -1.418 -4.421 1.00 83.38 108 ASP A C 1
ATOM 847 O O . ASP A 1 108 ? -8.237 -0.761 -4.243 1.00 83.38 108 ASP A O 1
ATOM 851 N N . ARG A 1 109 ? -6.156 -1.298 -3.605 1.00 85.31 109 ARG A N 1
ATOM 852 C CA . ARG A 1 109 ? -6.095 -0.406 -2.438 1.00 85.31 109 ARG A CA 1
ATOM 853 C C . ARG A 1 109 ? -7.294 -0.588 -1.507 1.00 85.31 109 ARG A C 1
ATOM 855 O O . ARG A 1 109 ? -7.967 0.373 -1.123 1.00 85.31 109 ARG A O 1
ATOM 862 N N . ASP A 1 110 ? -7.549 -1.837 -1.145 1.00 93.12 110 ASP A N 1
ATOM 863 C CA . ASP A 1 110 ? -8.627 -2.183 -0.235 1.00 93.12 110 ASP A CA 1
ATOM 864 C C . ASP A 1 110 ? -8.307 -1.671 1.169 1.00 93.12 110 ASP A C 1
ATOM 866 O O . ASP A 1 110 ? -7.259 -1.986 1.747 1.00 93.12 110 ASP A O 1
ATOM 870 N N . ALA A 1 111 ? -9.234 -0.896 1.725 1.00 95.88 111 ALA A N 1
ATOM 871 C CA . ALA A 1 111 ? -9.159 -0.400 3.084 1.00 95.88 111 ALA A CA 1
ATOM 872 C C . ALA A 1 111 ? -9.886 -1.333 4.051 1.00 95.88 111 ALA A C 1
ATOM 874 O O . ALA A 1 111 ? -11.030 -1.730 3.826 1.00 95.88 111 ALA A O 1
ATOM 875 N N . TYR A 1 112 ? -9.247 -1.611 5.183 1.00 97.75 112 TYR A N 1
ATOM 876 C CA . TYR A 1 112 ? -9.796 -2.436 6.251 1.00 97.75 112 TYR A CA 1
ATOM 877 C C . TYR A 1 112 ? -9.622 -1.775 7.620 1.00 97.75 112 TYR A C 1
ATOM 879 O O . TYR A 1 112 ? -8.590 -1.168 7.914 1.00 97.75 112 TYR A O 1
ATOM 887 N N . LEU A 1 113 ? -10.617 -1.948 8.492 1.00 97.88 113 LEU A N 1
ATOM 888 C CA . LEU A 1 113 ? -10.550 -1.644 9.920 1.00 97.88 113 LEU A CA 1
ATOM 889 C C . LEU A 1 113 ? -10.298 -2.923 10.719 1.00 97.88 113 LEU A C 1
ATOM 891 O O . LEU A 1 113 ? -11.021 -3.908 10.579 1.00 97.88 113 LEU A O 1
ATOM 895 N N . TYR A 1 114 ? -9.335 -2.873 11.634 1.00 97.69 114 TYR A N 1
ATOM 896 C CA . TYR A 1 114 ? -9.014 -3.971 12.541 1.00 97.69 114 TYR A CA 1
ATOM 897 C C . TYR A 1 114 ? -9.178 -3.550 13.997 1.00 97.69 114 TYR A C 1
ATOM 899 O O . TYR A 1 114 ? -8.843 -2.423 14.379 1.00 97.69 114 TYR A O 1
ATOM 907 N N . ASP A 1 115 ? -9.593 -4.504 14.827 1.00 97.31 115 ASP A N 1
ATOM 908 C CA . ASP A 1 115 ? -9.328 -4.481 16.261 1.00 97.31 115 ASP A CA 1
ATOM 909 C C . ASP A 1 115 ? -7.907 -5.003 16.523 1.00 97.31 115 ASP A C 1
ATOM 911 O O . ASP A 1 115 ? -7.511 -6.044 16.000 1.00 97.31 115 ASP A O 1
ATOM 915 N N . THR A 1 116 ? -7.121 -4.264 17.303 1.00 95.19 116 THR A N 1
ATOM 916 C CA . THR A 1 116 ? -5.724 -4.605 17.621 1.00 95.19 116 THR A CA 1
ATOM 917 C C . THR A 1 116 ? -5.585 -5.422 18.905 1.00 95.19 116 THR A C 1
ATOM 919 O O . THR A 1 116 ? -4.474 -5.829 19.255 1.00 95.19 116 THR A O 1
ATOM 922 N N . ALA A 1 117 ? -6.679 -5.654 19.636 1.00 93.56 117 ALA A N 1
ATOM 923 C CA . ALA A 1 117 ? -6.660 -6.485 20.829 1.00 93.56 117 ALA A CA 1
ATOM 924 C C . ALA A 1 117 ? -6.232 -7.926 20.494 1.00 93.56 117 ALA A C 1
ATOM 926 O O . ALA A 1 117 ? -6.583 -8.465 19.446 1.00 93.56 117 ALA A O 1
ATOM 927 N N . GLN A 1 118 ? -5.524 -8.588 21.423 1.00 88.38 118 GLN A N 1
ATOM 928 C CA . GLN A 1 118 ? -5.145 -10.005 21.262 1.00 88.38 118 GLN A CA 1
ATOM 929 C C . GLN A 1 118 ? -6.361 -10.904 21.010 1.00 88.38 118 GLN A C 1
ATOM 931 O O . GLN A 1 118 ? -6.282 -11.863 20.247 1.00 88.38 118 GLN A O 1
ATOM 936 N N . GLN A 1 119 ? -7.485 -10.571 21.644 1.00 93.75 119 GLN A N 1
ATOM 937 C CA . GLN A 1 119 ? -8.790 -11.120 21.324 1.00 93.75 119 GLN A CA 1
ATOM 938 C C . GLN A 1 119 ? -9.626 -10.005 20.700 1.00 93.75 119 GLN A C 1
ATOM 940 O O . GLN A 1 119 ? -10.234 -9.205 21.410 1.00 93.75 119 GLN A O 1
ATOM 945 N N . ALA A 1 120 ? -9.608 -9.943 19.371 1.00 92.44 120 ALA A N 1
ATOM 946 C CA . ALA A 1 120 ? -10.345 -8.953 18.603 1.00 92.44 120 ALA A CA 1
ATOM 947 C C . ALA A 1 120 ? -11.848 -9.013 18.926 1.00 92.44 120 ALA A C 1
ATOM 949 O O . ALA A 1 120 ? -12.446 -10.092 18.924 1.00 92.44 120 ALA A O 1
ATOM 950 N N . ALA A 1 121 ? -12.470 -7.858 19.181 1.00 93.44 121 ALA A N 1
ATOM 951 C CA . ALA A 1 121 ? -13.913 -7.786 19.406 1.00 93.44 121 ALA A CA 1
ATOM 952 C C . ALA A 1 121 ? -14.719 -7.999 18.112 1.00 93.44 121 ALA A C 1
ATOM 954 O O . ALA A 1 121 ? -15.906 -8.313 18.174 1.00 93.44 121 ALA A O 1
ATOM 955 N N . PHE A 1 122 ? -14.083 -7.828 16.951 1.00 95.19 122 PHE A N 1
ATOM 956 C CA . PHE A 1 122 ? -14.669 -8.055 15.634 1.00 95.19 122 PHE A CA 1
ATOM 957 C C . PHE A 1 122 ? -13.611 -8.518 14.624 1.00 95.19 122 PHE A C 1
ATOM 959 O O . PHE A 1 122 ? -12.420 -8.247 14.781 1.00 95.19 122 PHE A O 1
ATOM 966 N N . ALA A 1 123 ? -14.054 -9.226 13.583 1.00 96.19 123 ALA A N 1
ATOM 967 C CA . ALA A 1 123 ? -13.212 -9.591 12.444 1.00 96.19 123 ALA A CA 1
ATOM 968 C C . ALA A 1 123 ? -12.922 -8.360 11.565 1.00 96.19 123 ALA A C 1
ATOM 970 O O . ALA A 1 123 ? -13.753 -7.457 11.551 1.00 96.19 123 ALA A O 1
ATOM 971 N N . PRO A 1 124 ? -11.804 -8.321 10.815 1.00 97.19 124 PRO A N 1
ATOM 972 C CA . PRO A 1 124 ? -11.473 -7.187 9.953 1.00 97.19 124 PRO A CA 1
ATOM 973 C C . PRO A 1 124 ? -12.655 -6.754 9.082 1.00 97.19 124 PRO A C 1
ATOM 975 O O . PRO A 1 124 ? -13.293 -7.593 8.443 1.00 97.19 124 PRO A O 1
ATOM 978 N N . VAL A 1 125 ? -12.943 -5.455 9.073 1.00 98.19 125 VAL A N 1
ATOM 979 C CA . VAL A 1 125 ? -14.090 -4.893 8.353 1.00 98.19 125 VAL A CA 1
ATOM 980 C C . VAL A 1 125 ? -13.598 -4.174 7.115 1.00 98.19 125 VAL A C 1
ATOM 982 O O . VAL A 1 125 ? -12.782 -3.263 7.218 1.00 98.19 125 VAL A O 1
ATOM 985 N N . PHE A 1 126 ? -14.090 -4.593 5.956 1.00 97.62 126 PHE A N 1
ATOM 986 C CA . PHE A 1 126 ? -13.823 -3.941 4.682 1.00 97.62 126 PHE A CA 1
ATOM 987 C C . PHE A 1 126 ? -14.526 -2.581 4.622 1.00 97.62 126 PHE A C 1
ATOM 989 O O . PHE A 1 126 ? -15.724 -2.490 4.892 1.00 97.62 126 PHE A O 1
ATOM 996 N N . LEU A 1 127 ? -13.776 -1.537 4.275 1.00 97.31 127 LEU A N 1
ATOM 997 C CA . LEU A 1 127 ? -14.249 -0.153 4.221 1.00 97.31 127 LEU A CA 1
ATOM 998 C C . LEU A 1 127 ? -14.400 0.369 2.787 1.00 97.31 127 LEU A C 1
ATOM 1000 O O . LEU A 1 127 ? -15.058 1.383 2.578 1.00 97.31 127 LEU A O 1
ATOM 1004 N N . GLY A 1 128 ? -13.808 -0.302 1.799 1.00 95.62 128 GLY A N 1
ATOM 1005 C CA . GLY A 1 128 ? -13.899 0.082 0.392 1.00 95.62 128 GLY A CA 1
ATOM 1006 C C . GLY A 1 128 ? -12.641 -0.263 -0.396 1.00 95.62 128 GLY A C 1
ATOM 1007 O O . GLY A 1 128 ? -11.593 -0.529 0.191 1.00 95.62 128 GLY A O 1
ATOM 1008 N N . SER A 1 129 ? -12.767 -0.229 -1.719 1.00 92.25 129 SER A N 1
ATOM 1009 C CA . SER A 1 129 ? -11.660 -0.342 -2.677 1.00 92.25 129 SER A CA 1
ATOM 1010 C C . SER A 1 129 ? -11.334 1.028 -3.265 1.00 92.25 129 SER A C 1
ATOM 1012 O O . SER A 1 129 ? -12.105 1.979 -3.106 1.00 92.25 129 SER A O 1
ATOM 1014 N N . PHE A 1 130 ? -10.198 1.118 -3.949 1.00 87.88 130 PHE A N 1
ATOM 1015 C CA . PHE A 1 130 ? -9.656 2.341 -4.541 1.00 87.88 130 PHE A CA 1
ATOM 1016 C C . PHE A 1 130 ? -9.498 3.454 -3.497 1.00 87.88 130 PHE A C 1
ATOM 1018 O O . PHE A 1 130 ? -9.700 4.638 -3.768 1.00 87.88 130 PHE A O 1
ATOM 1025 N N . VAL A 1 131 ? -9.170 3.069 -2.257 1.00 88.56 131 VAL A N 1
ATOM 1026 C CA . VAL A 1 131 ? -8.995 4.012 -1.155 1.00 88.56 131 VAL A CA 1
ATOM 1027 C C . VAL A 1 131 ? -7.601 4.615 -1.236 1.00 88.56 131 VAL A C 1
ATOM 1029 O O . VAL A 1 131 ? -6.581 3.935 -1.117 1.00 88.56 131 VAL A O 1
ATOM 1032 N N . THR A 1 132 ? -7.558 5.930 -1.420 1.00 79.75 132 THR A N 1
ATOM 1033 C CA . THR A 1 132 ? -6.319 6.692 -1.546 1.00 79.75 132 THR A CA 1
ATOM 1034 C C . THR A 1 132 ? -5.731 7.095 -0.200 1.00 79.75 132 THR A C 1
ATOM 1036 O O . THR A 1 132 ? -4.520 7.297 -0.094 1.00 79.75 132 THR A O 1
ATOM 1039 N N . SER A 1 133 ? -6.572 7.194 0.833 1.00 80.75 133 SER A N 1
ATOM 1040 C CA . SER A 1 133 ? -6.154 7.559 2.184 1.00 80.75 133 SER A CA 1
ATOM 1041 C C . SER A 1 133 ? -7.125 7.061 3.251 1.00 80.75 133 SER A C 1
ATOM 1043 O O . SER A 1 133 ? -8.337 6.987 3.036 1.00 80.75 133 SER A O 1
ATOM 1045 N N . VAL A 1 134 ? -6.581 6.763 4.431 1.00 88.25 134 VAL A N 1
ATOM 1046 C CA . VAL A 1 134 ? -7.318 6.395 5.642 1.00 88.25 134 VAL A CA 1
ATOM 1047 C C . VAL A 1 134 ? -6.847 7.231 6.825 1.00 88.25 134 VAL A C 1
ATOM 1049 O O . VAL A 1 134 ? -5.659 7.512 6.969 1.00 88.25 134 VAL A O 1
ATOM 1052 N N . GLN A 1 135 ? -7.764 7.597 7.716 1.00 88.44 135 GLN A N 1
ATOM 1053 C CA . GLN A 1 135 ? -7.429 8.283 8.964 1.00 88.44 135 GLN A CA 1
ATOM 1054 C C . GLN A 1 135 ? -8.446 7.998 10.069 1.00 88.44 135 GLN A C 1
ATOM 1056 O O . GLN A 1 135 ? -9.614 7.715 9.805 1.00 88.44 135 GLN A O 1
ATOM 1061 N N . PHE A 1 136 ? -8.006 8.136 11.319 1.00 87.88 136 PHE A N 1
ATOM 1062 C CA . PHE A 1 136 ? -8.916 8.230 12.457 1.00 87.88 136 PHE A CA 1
ATOM 1063 C C . PHE A 1 136 ? -9.220 9.691 12.772 1.00 87.88 136 PHE A C 1
ATOM 1065 O O . PHE A 1 136 ? -8.310 10.513 12.862 1.00 87.88 136 PHE A O 1
ATOM 1072 N N . GLN A 1 137 ? -10.492 9.989 13.015 1.00 87.06 137 GLN A N 1
ATOM 1073 C CA . GLN A 1 137 ? -10.952 11.265 13.563 1.00 87.06 137 GLN A CA 1
ATOM 1074 C C . GLN A 1 137 ? -11.768 11.028 14.835 1.00 87.06 137 GLN A C 1
ATOM 1076 O O . GLN A 1 137 ? -11.997 9.882 15.233 1.00 87.06 137 GLN A O 1
ATOM 1081 N N . ARG A 1 138 ? -12.193 12.111 15.492 1.00 80.88 138 ARG A N 1
ATOM 1082 C CA . ARG A 1 138 ? -13.192 12.055 16.562 1.00 80.88 138 ARG A CA 1
ATOM 1083 C C . ARG A 1 138 ? -14.506 12.661 16.082 1.00 80.88 138 ARG A C 1
ATOM 1085 O O . ARG A 1 138 ? -14.489 13.709 15.448 1.00 80.88 138 ARG A O 1
ATOM 1092 N N . ASP A 1 139 ? -15.621 12.018 16.403 1.00 81.00 139 ASP A N 1
ATOM 1093 C CA . ASP A 1 139 ? -16.947 12.607 16.222 1.00 81.00 139 ASP A CA 1
ATOM 1094 C C . ASP A 1 139 ? -17.240 13.690 17.279 1.00 81.00 139 ASP A C 1
ATOM 1096 O O . ASP A 1 139 ? -16.439 13.957 18.183 1.00 81.00 139 ASP A O 1
ATOM 1100 N N . ALA A 1 140 ? -18.417 14.315 17.186 1.00 78.19 140 ALA A N 1
ATOM 1101 C CA . ALA A 1 140 ? -18.856 15.355 18.119 1.00 78.19 140 ALA A CA 1
ATOM 1102 C C . ALA A 1 140 ? -18.991 14.862 19.577 1.00 78.19 140 ALA A C 1
ATOM 1104 O O . ALA A 1 140 ? -19.022 15.667 20.507 1.00 78.19 140 ALA A O 1
ATOM 1105 N N . GLN A 1 141 ? -19.070 13.548 19.789 1.00 83.62 141 GLN A N 1
ATOM 1106 C CA . GLN A 1 141 ? -19.141 12.887 21.090 1.00 83.62 141 GLN A CA 1
ATOM 1107 C C . GLN A 1 141 ? -17.756 12.409 21.567 1.00 83.62 141 GLN A C 1
ATOM 1109 O O . GLN A 1 141 ? -17.636 11.772 22.619 1.00 83.62 141 GLN A O 1
ATOM 1114 N N . GLY A 1 142 ? -16.698 12.718 20.812 1.00 78.88 142 GLY A N 1
ATOM 1115 C CA . GLY A 1 142 ? -15.319 12.349 21.101 1.00 78.88 142 GLY A CA 1
ATOM 1116 C C . GLY A 1 142 ? -14.979 10.886 20.805 1.00 78.88 142 GLY A C 1
ATOM 1117 O O . GLY A 1 142 ? -13.867 10.459 21.136 1.00 78.88 142 GLY A O 1
ATOM 1118 N N . GLN A 1 143 ? -15.887 10.107 20.211 1.00 84.06 143 GLN A N 1
ATOM 1119 C CA . GLN A 1 143 ? -15.625 8.724 19.813 1.00 84.06 143 GLN A CA 1
ATOM 1120 C C . GLN A 1 143 ? -14.801 8.686 18.532 1.00 84.06 143 GLN A C 1
ATOM 1122 O O . GLN A 1 143 ? -14.895 9.575 17.693 1.00 84.06 143 GLN A O 1
ATOM 1127 N N . PHE A 1 144 ? -13.979 7.649 18.377 1.00 85.06 144 PHE A N 1
ATOM 1128 C CA . PHE A 1 144 ? -13.214 7.480 17.149 1.00 85.06 144 PHE A CA 1
ATOM 1129 C C . PHE A 1 144 ? -14.112 7.051 15.995 1.00 85.06 144 PHE A C 1
ATOM 1131 O O . PHE A 1 144 ? -14.890 6.107 16.132 1.00 85.06 144 PHE A O 1
ATOM 1138 N N . VAL A 1 145 ? -13.920 7.700 14.854 1.00 91.56 145 VAL A N 1
ATOM 1139 C CA . VAL A 1 145 ? -14.484 7.311 13.563 1.00 91.56 145 VAL A CA 1
ATOM 1140 C C . VAL A 1 145 ? -13.349 7.055 12.583 1.00 91.56 145 VAL A C 1
ATOM 1142 O O . VAL A 1 145 ? -12.290 7.686 12.666 1.00 91.56 145 VAL A O 1
ATOM 1145 N N . ALA A 1 146 ? -13.556 6.109 11.676 1.00 93.69 146 ALA A N 1
ATOM 1146 C CA . ALA A 1 146 ? -12.657 5.886 10.555 1.00 93.69 146 ALA A CA 1
ATOM 1147 C C . ALA A 1 146 ? -13.130 6.713 9.361 1.00 93.69 146 ALA A C 1
ATOM 1149 O O . ALA A 1 146 ? -14.326 6.800 9.100 1.00 93.69 146 ALA A O 1
ATOM 1150 N N . VAL A 1 147 ? -12.197 7.316 8.636 1.00 90.81 147 VAL A N 1
ATOM 1151 C CA . VAL A 1 147 ? -12.491 8.095 7.434 1.00 90.81 147 VAL A CA 1
ATOM 1152 C C . VAL A 1 147 ? -11.642 7.558 6.294 1.00 90.81 147 VAL A C 1
ATOM 1154 O O . VAL A 1 147 ? -10.427 7.426 6.450 1.00 90.81 147 VAL A O 1
ATOM 1157 N N . THR A 1 148 ? -12.275 7.271 5.161 1.00 92.69 148 THR A N 1
ATOM 1158 C CA . THR A 1 148 ? -11.602 6.902 3.911 1.00 92.69 148 THR A CA 1
ATOM 1159 C C . THR A 1 148 ? -11.780 8.018 2.890 1.00 92.69 148 THR A C 1
ATOM 1161 O O . THR A 1 148 ? -12.870 8.581 2.795 1.00 92.69 148 THR A O 1
ATOM 1164 N N . LEU A 1 149 ? -10.755 8.282 2.087 1.00 85.56 149 LEU A N 1
ATOM 1165 C CA . LEU A 1 149 ? -10.858 9.040 0.840 1.00 85.56 149 LEU A CA 1
ATOM 1166 C C . LEU A 1 149 ? -10.639 8.065 -0.317 1.00 85.56 149 LEU A C 1
ATOM 1168 O O . LEU A 1 149 ? -9.619 7.381 -0.335 1.00 85.56 149 LEU A O 1
ATOM 1172 N N . ALA A 1 150 ? -11.590 7.980 -1.238 1.00 88.06 150 ALA A N 1
ATOM 1173 C CA . ALA A 1 150 ? -11.497 7.158 -2.439 1.00 88.06 150 ALA A CA 1
ATOM 1174 C C . ALA A 1 150 ? -10.992 7.968 -3.645 1.00 88.06 150 ALA A C 1
ATOM 1176 O O . ALA A 1 150 ? -10.963 9.200 -3.619 1.00 88.06 150 ALA A O 1
ATOM 1177 N N . GLU A 1 151 ? -10.560 7.261 -4.686 1.00 83.12 151 GLU A N 1
ATOM 1178 C CA . GLU A 1 151 ? -10.041 7.816 -5.945 1.00 83.12 151 GLU A CA 1
ATOM 1179 C C . GLU A 1 151 ? -11.056 8.721 -6.664 1.00 83.12 151 GLU A C 1
ATOM 1181 O O . GLU A 1 151 ? -10.703 9.771 -7.192 1.00 83.12 151 GLU A O 1
ATOM 1186 N N . ASP A 1 152 ? -12.345 8.386 -6.578 1.00 81.44 152 ASP A N 1
ATOM 1187 C CA . ASP A 1 152 ? -13.456 9.180 -7.122 1.00 81.44 152 ASP A CA 1
ATOM 1188 C C . ASP A 1 152 ? -13.754 10.471 -6.322 1.00 81.44 152 ASP A C 1
ATOM 1190 O O . ASP A 1 152 ? -14.722 11.181 -6.607 1.00 81.44 152 ASP A O 1
ATOM 1194 N N . GLY A 1 153 ? -12.947 10.772 -5.299 1.00 78.00 153 GLY A N 1
ATOM 1195 C CA . GLY A 1 153 ? -13.131 11.900 -4.388 1.00 78.00 153 GLY A CA 1
ATOM 1196 C C . GLY A 1 153 ? -14.195 11.670 -3.312 1.00 78.00 153 GLY A C 1
ATOM 1197 O O . GLY A 1 153 ? -14.472 12.577 -2.521 1.00 78.00 153 GLY A O 1
ATOM 1198 N N . SER A 1 154 ? -14.802 10.482 -3.242 1.00 87.06 154 SER A N 1
ATOM 1199 C CA . SER A 1 154 ? -15.756 10.151 -2.188 1.00 87.06 154 SER A CA 1
ATOM 1200 C C . SER A 1 154 ? -15.047 10.012 -0.841 1.00 87.06 154 SER A C 1
ATOM 1202 O O . SER A 1 154 ? -14.053 9.302 -0.686 1.00 87.06 154 SER A O 1
ATOM 1204 N N . VAL A 1 155 ? -15.598 10.675 0.170 1.00 89.19 155 VAL A N 1
ATOM 1205 C CA . VAL A 1 155 ? -15.185 10.565 1.566 1.00 89.19 155 VAL A CA 1
ATOM 1206 C C . VAL A 1 155 ? -16.233 9.753 2.309 1.00 89.19 155 VAL A C 1
ATOM 1208 O O . VAL A 1 155 ? -17.373 10.193 2.444 1.00 89.19 155 VAL A O 1
ATOM 1211 N N . ASN A 1 156 ? -15.852 8.588 2.826 1.00 94.44 156 ASN A N 1
ATOM 1212 C CA . ASN A 1 156 ? -16.735 7.760 3.646 1.00 94.44 156 ASN A CA 1
ATOM 1213 C C . ASN A 1 156 ? -16.302 7.830 5.110 1.00 94.44 156 ASN A C 1
ATOM 1215 O O . ASN A 1 156 ? -15.111 7.785 5.418 1.00 94.44 156 ASN A O 1
ATOM 1219 N N . ILE A 1 157 ? -17.274 7.941 6.010 1.00 94.25 157 ILE A N 1
ATOM 1220 C CA . ILE A 1 157 ? -17.079 7.999 7.458 1.00 94.25 157 ILE A CA 1
ATOM 1221 C C . ILE A 1 157 ? -17.744 6.772 8.065 1.00 94.25 157 ILE A C 1
ATOM 1223 O O . ILE A 1 157 ? -18.923 6.517 7.822 1.00 94.25 157 ILE A O 1
ATOM 1227 N N . PHE A 1 158 ? -17.002 6.037 8.882 1.00 96.56 158 PHE A N 1
ATOM 1228 C CA . PHE A 1 158 ? -17.443 4.811 9.530 1.00 96.56 158 PHE A CA 1
ATOM 1229 C C . PHE A 1 158 ? -17.338 4.939 11.043 1.00 96.56 158 PHE A C 1
ATOM 1231 O O . PHE A 1 158 ? -16.439 5.598 11.573 1.00 96.56 158 PHE A O 1
ATOM 1238 N N . ASP A 1 159 ? -18.231 4.260 11.752 1.00 94.81 159 ASP A N 1
ATOM 1239 C CA . ASP A 1 159 ? -18.123 4.127 13.195 1.00 94.81 159 ASP A CA 1
ATOM 1240 C C . ASP A 1 159 ? -16.892 3.291 13.600 1.00 94.81 159 ASP A C 1
ATOM 1242 O O . ASP A 1 159 ? -16.170 2.706 12.786 1.00 94.81 159 ASP A O 1
ATOM 1246 N N . ARG A 1 160 ? -16.656 3.196 14.910 1.00 92.25 160 ARG A N 1
ATOM 1247 C CA . ARG A 1 160 ? -15.537 2.436 15.494 1.00 92.25 160 ARG A CA 1
ATOM 1248 C C . ARG A 1 160 ? -15.577 0.914 15.269 1.00 92.25 160 ARG A C 1
ATOM 1250 O O . ARG A 1 160 ? -14.653 0.222 15.716 1.00 92.25 160 ARG A O 1
ATOM 1257 N N . PHE A 1 161 ? -16.661 0.401 14.693 1.00 95.19 161 PHE A N 1
ATOM 1258 C CA . PHE A 1 161 ? -16.885 -0.999 14.340 1.00 95.19 161 PHE A CA 1
ATOM 1259 C C . PHE A 1 161 ? -16.941 -1.206 12.818 1.00 95.19 161 PHE A C 1
ATOM 1261 O O . PHE A 1 161 ? -17.125 -2.336 12.382 1.00 95.19 161 PHE A O 1
ATOM 1268 N N . GLY A 1 162 ? -16.742 -0.151 12.020 1.00 95.19 162 GLY A N 1
ATOM 1269 C CA . GLY A 1 162 ? -16.708 -0.211 10.562 1.00 95.19 162 GLY A CA 1
ATOM 1270 C C . GLY A 1 162 ? -18.076 -0.093 9.888 1.00 95.19 162 GLY A C 1
ATOM 1271 O O . GLY A 1 162 ? -18.173 -0.346 8.691 1.00 95.19 162 GLY A O 1
ATOM 1272 N N . SER A 1 163 ? -19.132 0.299 10.606 1.00 95.62 163 SER A N 1
ATOM 1273 C CA . SER A 1 163 ? -20.426 0.591 9.976 1.00 95.62 163 SER A CA 1
ATOM 1274 C C . SER A 1 163 ? -20.378 1.959 9.303 1.00 95.62 163 SER A C 1
ATOM 1276 O O . SER A 1 163 ? -19.981 2.938 9.934 1.00 95.62 163 SER A O 1
ATOM 1278 N N . LEU A 1 164 ? -20.816 2.047 8.045 1.00 96.00 164 LEU A N 1
ATOM 1279 C CA . LEU A 1 164 ? -20.894 3.317 7.322 1.00 96.00 164 LEU A CA 1
ATOM 1280 C C . LEU A 1 164 ? -21.900 4.260 8.001 1.00 96.00 164 LEU A C 1
ATOM 1282 O O . LEU A 1 164 ? -23.066 3.908 8.183 1.00 96.00 164 LEU A O 1
ATOM 1286 N N . LEU A 1 165 ? -21.440 5.457 8.355 1.00 93.44 165 LEU A N 1
ATOM 1287 C CA . LEU A 1 165 ? -22.250 6.535 8.924 1.00 93.44 165 LEU A CA 1
ATOM 1288 C C . LEU A 1 165 ? -22.650 7.554 7.856 1.00 93.44 165 LEU A C 1
ATOM 1290 O O . LEU A 1 165 ? -23.797 7.993 7.824 1.00 93.44 165 LEU A O 1
ATOM 1294 N N . GLU A 1 166 ? -21.705 7.941 6.997 1.00 91.50 166 GLU A N 1
ATOM 1295 C CA . GLU A 1 166 ? -21.898 9.006 6.011 1.00 91.50 166 GLU A CA 1
ATOM 1296 C C . GLU A 1 166 ? -20.988 8.806 4.793 1.00 91.50 166 GLU A C 1
ATOM 1298 O O . GLU A 1 166 ? -19.834 8.403 4.936 1.00 91.50 166 GLU A O 1
ATOM 1303 N N . THR A 1 167 ? -21.489 9.161 3.609 1.00 91.19 167 THR A N 1
ATOM 1304 C CA . THR A 1 167 ? -20.692 9.353 2.391 1.00 91.19 167 THR A CA 1
ATOM 1305 C C . THR A 1 167 ? -20.841 10.799 1.934 1.00 91.19 167 THR A C 1
ATOM 1307 O O . THR A 1 167 ? -21.959 11.294 1.784 1.00 91.19 167 THR A O 1
ATOM 1310 N N . ARG A 1 168 ? -19.720 11.473 1.684 1.00 89.44 168 ARG A N 1
ATOM 1311 C CA . ARG A 1 168 ? -19.650 12.813 1.096 1.00 89.44 168 ARG A CA 1
ATOM 1312 C C . ARG A 1 168 ? -18.921 12.719 -0.234 1.00 89.44 168 ARG A C 1
ATOM 1314 O O . ARG A 1 168 ? -17.750 12.369 -0.252 1.00 89.44 168 ARG A O 1
ATOM 1321 N N . SER A 1 169 ? -19.575 13.073 -1.331 1.00 81.44 169 SER A N 1
ATOM 1322 C CA . SER A 1 169 ? -18.909 13.175 -2.633 1.00 81.44 169 SER A CA 1
ATOM 1323 C C . SER A 1 169 ? -18.577 14.632 -2.921 1.00 81.44 169 SER A C 1
ATOM 1325 O O . SER A 1 169 ? -19.447 15.504 -2.833 1.00 81.44 169 SER A O 1
ATOM 1327 N N . THR A 1 170 ? -17.336 14.920 -3.304 1.00 59.22 170 THR A N 1
ATOM 1328 C CA . THR A 1 170 ? -16.983 16.224 -3.871 1.00 59.22 170 THR A CA 1
ATOM 1329 C C . THR A 1 170 ? -17.467 16.287 -5.316 1.00 59.22 170 THR A C 1
ATOM 1331 O O . THR A 1 170 ? -16.696 16.118 -6.255 1.00 59.22 170 THR A O 1
ATOM 1334 N N . HIS A 1 171 ? -18.766 16.508 -5.522 1.00 43.81 171 HIS A N 1
ATOM 1335 C CA . HIS A 1 171 ? -19.284 16.753 -6.863 1.00 43.81 171 HIS A CA 1
ATOM 1336 C C . HIS A 1 171 ? -18.940 18.194 -7.261 1.00 43.81 171 HIS A C 1
ATOM 1338 O O . HIS A 1 171 ? -19.625 19.142 -6.871 1.00 43.81 171 HIS A O 1
ATOM 1344 N N . VAL A 1 172 ? -17.861 18.382 -8.027 1.00 41.62 172 VAL A N 1
ATOM 1345 C CA . VAL A 1 172 ? -17.593 19.667 -8.682 1.00 41.62 172 VAL A CA 1
ATOM 1346 C C . VAL A 1 172 ? -18.608 19.809 -9.809 1.00 41.62 172 VAL A C 1
ATOM 1348 O O . VAL A 1 172 ? -18.444 19.261 -10.895 1.00 41.62 172 VAL A O 1
ATOM 1351 N N . THR A 1 173 ? -19.698 20.525 -9.546 1.00 37.12 173 THR A N 1
ATOM 1352 C CA . THR A 1 173 ? -20.605 20.941 -10.616 1.00 37.12 173 THR A CA 1
ATOM 1353 C C . THR A 1 173 ? -20.032 22.219 -11.206 1.00 37.12 173 THR A C 1
ATOM 1355 O O . THR A 1 173 ? -20.202 23.296 -10.641 1.00 37.12 173 THR A O 1
ATOM 1358 N N . THR A 1 174 ? -19.326 22.122 -12.331 1.00 35.75 174 THR A N 1
ATOM 1359 C CA . THR A 1 174 ? -19.044 23.297 -13.155 1.00 35.75 174 THR A CA 1
ATOM 1360 C C . THR A 1 174 ? -20.348 23.715 -13.825 1.00 35.75 174 THR A C 1
ATOM 1362 O O . THR A 1 174 ? -20.711 23.243 -14.900 1.00 35.75 174 THR A O 1
ATOM 1365 N N . SER A 1 175 ? -21.111 24.594 -13.176 1.00 35.88 175 SER A N 1
ATOM 1366 C CA . SER A 1 175 ? -22.117 25.353 -13.908 1.00 35.88 175 SER A CA 1
ATOM 1367 C C . SER A 1 175 ? -21.368 26.291 -14.849 1.00 35.88 175 SER A C 1
ATOM 1369 O O . SER A 1 175 ? -20.682 27.202 -14.391 1.00 35.88 175 SER A O 1
ATOM 1371 N N . ASN A 1 176 ? -21.485 26.055 -16.156 1.00 41.72 176 ASN A N 1
ATOM 1372 C CA . ASN A 1 176 ? -21.102 27.024 -17.177 1.00 41.72 176 ASN A CA 1
ATOM 1373 C C . ASN A 1 176 ? -22.001 28.260 -17.019 1.00 41.72 176 ASN A C 1
ATOM 1375 O O . ASN A 1 176 ? -23.077 28.336 -17.607 1.00 41.72 176 ASN A O 1
ATOM 1379 N N . GLY A 1 177 ? -21.581 29.184 -16.164 1.00 36.84 177 GLY A N 1
ATOM 1380 C CA . GLY A 1 177 ? -22.211 30.469 -15.916 1.00 36.84 177 GLY A CA 1
ATOM 1381 C C . GLY A 1 177 ? -21.103 31.498 -15.784 1.00 36.84 177 GLY A C 1
ATOM 1382 O O . GLY A 1 177 ? -20.157 31.294 -15.030 1.00 36.84 177 GLY A O 1
ATOM 1383 N N . GLU A 1 178 ? -21.190 32.527 -16.612 1.00 42.03 178 GLU A N 1
ATOM 1384 C CA . GLU A 1 178 ? -20.237 33.621 -16.773 1.00 42.03 178 GLU A CA 1
ATOM 1385 C C . GLU A 1 178 ? -19.727 34.166 -15.427 1.00 42.03 178 GLU A C 1
ATOM 1387 O O . GLU A 1 178 ? -20.511 34.372 -14.507 1.00 42.03 178 GLU A O 1
ATOM 1392 N N . GLU A 1 179 ? -18.403 34.356 -15.347 1.00 47.22 179 GLU A N 1
ATOM 1393 C CA . GLU A 1 179 ? -17.638 35.060 -14.304 1.00 47.22 179 GLU A CA 1
ATOM 1394 C C . GLU A 1 179 ? -18.383 35.343 -12.984 1.00 47.22 179 GLU A C 1
ATOM 1396 O O . GLU A 1 179 ? -18.948 36.416 -12.785 1.00 47.22 179 GLU A O 1
ATOM 1401 N N . GLY A 1 180 ? -18.334 34.414 -12.027 1.00 40.53 180 GLY A N 1
ATOM 1402 C CA . GLY A 1 180 ? -18.871 34.690 -10.695 1.00 40.53 180 GLY A CA 1
ATOM 1403 C C . GLY A 1 180 ? -18.925 33.471 -9.785 1.00 40.53 180 GLY A C 1
ATOM 1404 O O . GLY A 1 180 ? -19.549 32.477 -10.121 1.00 40.53 180 GLY A O 1
ATOM 1405 N N . GLU A 1 181 ? -18.263 33.589 -8.633 1.00 31.03 181 GLU A N 1
ATOM 1406 C CA . GLU A 1 181 ? -18.397 32.775 -7.415 1.00 31.03 181 GLU A CA 1
ATOM 1407 C C . GLU A 1 181 ? -18.470 31.241 -7.551 1.00 31.03 181 GLU A C 1
ATOM 1409 O O . GLU A 1 181 ? -19.502 30.635 -7.836 1.00 31.03 181 GLU A O 1
ATOM 1414 N N . VAL A 1 182 ? -17.376 30.585 -7.147 1.00 36.00 182 VAL A N 1
ATOM 1415 C CA . VAL A 1 182 ? -17.382 29.159 -6.801 1.00 36.00 182 VAL A CA 1
ATOM 1416 C C . VAL A 1 182 ? -18.170 28.981 -5.501 1.00 36.00 182 VAL A C 1
ATOM 1418 O O . VAL A 1 182 ? -17.648 29.169 -4.403 1.00 36.00 182 VAL A O 1
ATOM 1421 N N . SER A 1 183 ? -19.443 28.617 -5.624 1.00 30.97 183 SER A N 1
ATOM 1422 C CA . SER A 1 183 ? -20.267 28.231 -4.480 1.00 30.97 183 SER A CA 1
ATOM 1423 C C . SER A 1 183 ? -19.964 26.784 -4.094 1.00 30.97 183 SER A C 1
ATOM 1425 O O . SER A 1 183 ? -20.440 25.843 -4.725 1.00 30.97 183 SER A O 1
ATOM 1427 N N . ILE A 1 184 ? -19.170 26.597 -3.039 1.00 36.44 184 ILE A N 1
ATOM 1428 C CA . ILE A 1 184 ? -18.990 25.293 -2.392 1.00 36.44 184 ILE A CA 1
ATOM 1429 C C . ILE A 1 184 ? -20.203 25.072 -1.481 1.00 36.44 184 ILE A C 1
ATOM 1431 O O . ILE A 1 184 ? -20.220 25.536 -0.342 1.00 36.44 184 ILE A O 1
ATOM 1435 N N . SER A 1 185 ? -21.244 24.391 -1.963 1.00 34.47 185 SER A N 1
ATOM 1436 C CA . SER A 1 185 ? -22.335 23.966 -1.082 1.00 34.47 185 SER A CA 1
ATOM 1437 C C . SER A 1 185 ? -21.919 22.693 -0.346 1.00 34.47 185 SER A C 1
ATOM 1439 O O . SER A 1 185 ? -22.066 21.586 -0.865 1.00 34.47 185 SER A O 1
ATOM 1441 N N . SER A 1 186 ? -21.397 22.836 0.870 1.00 36.19 186 SER A N 1
ATOM 1442 C CA . SER A 1 186 ? -21.310 21.723 1.811 1.00 36.19 186 SER A CA 1
ATOM 1443 C C . SER A 1 186 ? -22.726 21.355 2.264 1.00 36.19 186 SER A C 1
ATOM 1445 O O . SER A 1 186 ? -23.341 22.039 3.080 1.00 36.19 186 SER A O 1
ATOM 1447 N N . VAL A 1 187 ? -23.280 20.273 1.719 1.00 32.38 187 VAL A N 1
ATOM 1448 C CA . VAL A 1 187 ? -24.486 19.654 2.281 1.00 32.38 187 VAL A CA 1
ATOM 1449 C C . VAL A 1 187 ? -24.018 18.546 3.216 1.00 32.38 187 VAL A C 1
ATOM 1451 O O . VAL A 1 187 ? -23.603 17.485 2.768 1.00 32.38 187 VAL A O 1
ATOM 1454 N N . GLY A 1 188 ? -24.029 18.822 4.518 1.00 32.69 188 GLY A N 1
ATOM 1455 C CA . GLY A 1 188 ? -23.652 17.853 5.547 1.00 32.69 188 GLY A CA 1
ATOM 1456 C C . GLY A 1 188 ? -23.560 18.522 6.910 1.00 32.69 188 GLY A C 1
ATOM 1457 O O . GLY A 1 188 ? -22.542 19.114 7.261 1.00 32.69 188 GLY A O 1
ATOM 1458 N N . ALA A 1 189 ? -24.660 18.490 7.658 1.00 33.75 189 ALA A N 1
ATOM 1459 C CA . ALA A 1 189 ? -24.739 19.058 8.993 1.00 33.75 189 ALA A CA 1
ATOM 1460 C C . ALA A 1 189 ? -23.835 18.290 9.975 1.00 33.75 189 ALA A C 1
ATOM 1462 O O . ALA A 1 189 ? -23.987 17.086 10.146 1.00 33.75 189 ALA A O 1
ATOM 1463 N N . GLY A 1 190 ? -22.969 19.017 10.687 1.00 35.66 190 GLY A N 1
ATOM 1464 C CA . GLY A 1 190 ? -22.506 18.608 12.015 1.00 35.66 190 GLY A CA 1
ATOM 1465 C C . GLY A 1 190 ? -21.241 17.753 12.097 1.00 35.66 190 GLY A C 1
ATOM 1466 O O . GLY A 1 190 ? -21.258 16.731 12.766 1.00 35.66 190 GLY A O 1
ATOM 1467 N N . LEU A 1 191 ? -20.118 18.214 11.541 1.00 40.12 191 LEU A N 1
ATOM 1468 C CA . LEU A 1 191 ? -18.794 17.961 12.127 1.00 40.12 191 LEU A CA 1
ATOM 1469 C C . LEU A 1 191 ? -18.072 19.312 12.175 1.00 40.12 191 LEU A C 1
ATOM 1471 O O . LEU A 1 191 ? -17.859 19.938 11.143 1.00 40.12 191 LEU A O 1
ATOM 1475 N N . THR A 1 192 ? -17.781 19.814 13.375 1.00 38.03 192 THR A N 1
ATOM 1476 C CA . THR A 1 192 ? -17.238 21.167 13.621 1.00 38.03 192 THR A CA 1
ATOM 1477 C C . THR A 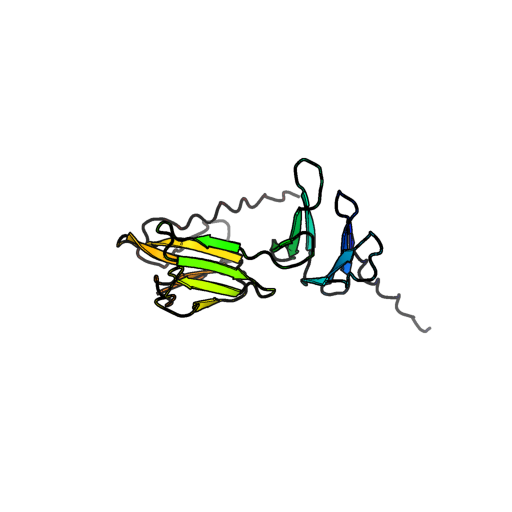1 192 ? -15.774 21.348 13.220 1.00 38.03 192 THR A C 1
ATOM 1479 O O . THR A 1 192 ? -15.190 22.388 13.504 1.00 38.03 192 THR A O 1
ATOM 1482 N N . GLU A 1 193 ? -15.184 20.383 12.526 1.00 38.03 193 GLU A N 1
ATOM 1483 C CA . GLU A 1 193 ? -13.867 20.517 11.924 1.00 38.03 193 GLU A CA 1
ATOM 1484 C C . GLU A 1 193 ? -13.978 20.072 10.469 1.00 38.03 193 GLU A C 1
ATOM 1486 O O . GLU A 1 193 ? -14.248 18.907 10.170 1.00 38.03 193 GLU A O 1
ATOM 1491 N N . SER A 1 194 ? -13.824 21.025 9.547 1.00 38.25 194 SER A N 1
ATOM 1492 C CA . SER A 1 194 ? -13.604 20.720 8.139 1.00 38.25 194 SER A CA 1
ATOM 1493 C C . SER A 1 194 ? -12.457 19.720 8.064 1.00 38.25 194 SER A C 1
ATOM 1495 O O . SER A 1 194 ? -11.360 20.016 8.538 1.00 38.25 194 SER A O 1
ATOM 1497 N N . ALA A 1 195 ? -12.701 18.541 7.491 1.00 37.53 195 ALA A N 1
ATOM 1498 C CA . ALA A 1 195 ? -11.638 17.606 7.164 1.00 37.53 195 ALA A CA 1
ATOM 1499 C C . ALA A 1 195 ? -10.716 18.296 6.150 1.00 37.53 195 ALA A C 1
ATOM 1501 O O . ALA A 1 195 ? -10.970 18.308 4.949 1.00 37.53 195 ALA A O 1
ATOM 1502 N N . SER A 1 196 ? -9.677 18.949 6.662 1.00 37.59 196 SER A N 1
ATOM 1503 C CA . SER A 1 196 ? -8.573 19.496 5.892 1.00 37.59 196 SER A CA 1
ATOM 1504 C C . SER A 1 196 ? -7.739 18.310 5.414 1.00 37.59 196 SER A C 1
ATOM 1506 O O . SER A 1 196 ? -6.704 17.981 5.992 1.00 37.59 196 SER A O 1
ATOM 1508 N N . PHE A 1 197 ? -8.192 17.648 4.355 1.00 40.28 197 PHE A N 1
ATOM 1509 C CA . PHE A 1 197 ? -7.256 16.997 3.450 1.00 40.28 197 PHE A CA 1
ATOM 1510 C C . PHE A 1 197 ? -6.414 18.140 2.871 1.00 40.28 197 PHE A C 1
ATOM 1512 O O . PHE A 1 197 ? -6.987 19.141 2.446 1.00 40.28 197 PHE A O 1
ATOM 1519 N N . GLY A 1 198 ? -5.087 18.081 3.012 1.00 31.48 198 GLY A N 1
ATOM 1520 C CA . GLY A 1 198 ? -4.194 19.212 2.735 1.00 31.48 198 GLY A CA 1
ATOM 1521 C C . GLY A 1 198 ? -4.520 19.952 1.432 1.00 31.48 198 GLY A C 1
ATOM 1522 O O . GLY A 1 198 ? -5.024 19.372 0.474 1.00 31.48 198 GLY A O 1
ATOM 1523 N N . THR A 1 199 ? -4.250 21.255 1.410 1.00 27.89 199 THR A N 1
ATOM 1524 C CA . THR A 1 199 ? -4.560 22.155 0.297 1.00 27.89 199 THR A CA 1
ATOM 1525 C C . THR A 1 199 ? -4.034 21.600 -1.031 1.00 27.89 199 THR A C 1
ATOM 1527 O O . THR A 1 199 ? -2.822 21.552 -1.247 1.00 27.89 199 THR A O 1
ATOM 1530 N N . LEU A 1 200 ? -4.932 21.240 -1.954 1.00 28.61 200 LEU A N 1
ATOM 1531 C CA . LEU A 1 200 ? -4.579 21.099 -3.365 1.00 28.61 200 LEU A CA 1
ATOM 1532 C C . LEU A 1 200 ? -4.253 22.499 -3.881 1.00 28.61 200 LEU A C 1
ATOM 1534 O O . LEU A 1 200 ? -5.134 23.312 -4.152 1.00 28.61 200 LEU A O 1
ATOM 1538 N N . THR A 1 201 ? -2.961 22.810 -3.950 1.00 24.64 201 THR A N 1
ATOM 1539 C CA . THR A 1 201 ? -2.502 24.013 -4.638 1.00 24.64 201 THR A CA 1
ATOM 1540 C C . THR A 1 201 ? -2.575 23.704 -6.122 1.00 24.64 201 THR A C 1
ATOM 1542 O O . THR A 1 201 ? -1.644 23.136 -6.687 1.00 24.64 201 THR A O 1
ATOM 1545 N N . THR A 1 202 ? -3.697 24.031 -6.759 1.00 31.62 202 THR A N 1
ATOM 1546 C CA . THR A 1 202 ? -3.784 24.016 -8.217 1.00 31.62 202 THR A CA 1
ATOM 1547 C C . THR A 1 202 ? -2.858 25.117 -8.721 1.00 31.62 202 THR A C 1
ATOM 1549 O O . THR A 1 202 ? -3.196 26.300 -8.695 1.00 31.62 202 THR A O 1
ATOM 1552 N N . GLY A 1 203 ? -1.634 24.745 -9.097 1.00 25.23 203 GLY A N 1
ATOM 1553 C CA . GLY A 1 203 ? -0.720 25.643 -9.784 1.00 25.23 203 GLY A CA 1
ATOM 1554 C C . GLY A 1 203 ? -1.378 26.090 -11.083 1.00 25.23 203 GLY A C 1
ATOM 1555 O O . GLY A 1 203 ? -1.660 25.269 -11.952 1.00 25.23 203 GLY A O 1
ATOM 1556 N N . ALA A 1 204 ? -1.665 27.384 -11.195 1.00 26.05 204 ALA A N 1
ATOM 1557 C CA . ALA A 1 204 ? -2.143 27.979 -12.429 1.00 26.05 204 ALA A CA 1
ATOM 1558 C C . ALA A 1 204 ? -1.105 27.739 -13.536 1.00 26.05 204 ALA A C 1
ATOM 1560 O O . ALA A 1 204 ? 0.020 28.232 -13.453 1.00 26.05 204 ALA A O 1
ATOM 1561 N N . ILE A 1 205 ? -1.485 26.996 -14.576 1.00 26.97 205 ILE A N 1
ATOM 1562 C CA . ILE A 1 205 ? -0.750 26.993 -15.840 1.00 26.97 205 ILE A CA 1
ATOM 1563 C C . ILE A 1 205 ? -1.202 28.244 -16.589 1.00 26.97 205 ILE A C 1
ATOM 1565 O O . ILE A 1 205 ? -2.308 28.300 -17.126 1.00 26.97 205 ILE A O 1
ATOM 1569 N N . VAL A 1 206 ? -0.354 29.267 -16.570 1.00 27.34 206 VAL A N 1
ATOM 1570 C CA . VAL A 1 206 ? -0.448 30.399 -17.492 1.00 27.34 206 VAL A CA 1
ATOM 1571 C C . VAL A 1 206 ? 0.336 29.998 -18.741 1.00 27.34 206 VAL A C 1
ATOM 1573 O O . VAL A 1 206 ? 1.513 29.651 -18.630 1.00 27.34 206 VAL A O 1
ATOM 1576 N N . TRP A 1 207 ? -0.344 29.979 -19.888 1.00 37.78 207 TRP A N 1
ATOM 1577 C CA . TRP A 1 207 ? 0.272 29.842 -21.211 1.00 37.78 207 TRP A CA 1
ATOM 1578 C C . TRP A 1 207 ? 1.151 31.048 -21.544 1.00 37.78 207 TRP A C 1
ATOM 1580 O O . TRP A 1 207 ? 0.739 32.182 -21.205 1.00 37.78 207 TRP A O 1
#

pLDDT: mean 77.51, std 22.51, range [24.64, 98.19]

Sequence (207 aa):
MIVIPAPVPTPQAKVFLSPDGSRKVLVSGTENWAYLYDRSFNPAFQPKFLGRDVESVQFETDPAGRLTGIVIILEDGAYNLFDRDGNPESQIVYSPDRTRKLEISGEDRDAYLYDTAQQAAFAPVFLGSFVTSVQFQRDAQGQFVAVTLAEDGSVNIFDRFGSLLETRSTHVTTSNGEEGEVSISSVGAGLTESASFGTLTTGAIVW

Foldseek 3Di:
DDDDDDPDPAPDWDKDAQQVRQWIWIQHDPFRWIWIDGRVPPVPQDIDTQATQFPDKDFDADPVSHTAWIWTAHPLRFIWIAGPSRATDWDWDADPVRQKIWTQHDHQRWIWIFGPDPPTPDDIETQDTQFRDKDWDAFPVRAIWIWTQHSQRKIWIAHNHNHTDDIDHPPPPPDPDPDDDDDPDPPDPGDPDDPCPDDPPPPDPDD